Protein AF-X0YNG7-F1 (afdb_monomer)

Foldseek 3Di:
DVVVVVVLVVVCVVPVPSLLSVLLVVLLVLLLLVLLLVLQVVLCVVPVVLCVVVVVLVVVLVVLSVVSVVVVVCLQDVVNLVVVCVVDPDPVCVVVSVVSVSNNVSNVVCVPVVVSSVVSNVVSNVVQVVQLVLLQVLLVVVVHHDDSSLSSSLRSSLVSQQVSDPDDPNSPPSSLCSQLVSVVSVPDHSVSSNSSSVVVVVVVVVVVVVVVVVVVVVVVPDDDDD

Radius of gyration: 20.47 Å; Cα contacts (8 Å, |Δi|>4): 144; chains: 1; bounding box: 60×43×48 Å

Solvent-accessible surface area (backbone atoms only — not comparable to full-atom values): 12375 Å² total; per-residue (Å²): 122,72,64,58,57,51,50,46,55,50,50,27,67,73,66,78,48,48,64,60,54,48,38,51,56,50,51,44,49,52,30,36,51,53,39,40,50,50,48,32,54,50,26,47,65,77,41,40,71,64,38,65,77,35,53,69,60,42,50,52,51,50,54,51,52,52,50,50,51,50,52,54,50,49,73,76,32,71,66,53,55,52,50,51,54,72,71,55,82,50,76,81,50,52,69,54,51,55,52,50,50,58,48,51,54,42,44,56,62,52,68,72,42,58,65,63,54,50,52,42,34,50,53,26,45,52,51,52,51,50,51,36,49,52,54,54,54,44,35,46,77,72,77,38,85,75,60,64,69,57,45,60,34,45,44,39,43,40,54,51,55,42,68,68,51,93,77,47,79,89,32,63,65,53,48,40,49,38,42,22,54,54,41,39,78,77,70,43,57,50,69,59,34,41,53,36,36,50,50,56,50,51,51,54,52,52,54,49,50,53,52,50,52,53,50,55,56,63,63,70,68,63,74,82,85,127

InterPro domains:
  IPR022791 Lysylphosphatidylglycerol synthetase/glycosyltransferase AglD [PF03706] (2-209)
  IPR022791 Lysylphosphatidylglycerol synthetase/glycosyltransferase AglD [TIGR00374] (2-220)

Secondary structure (DSSP, 8-state):
-HHHHHHHHHHHHHHS-HHHHHHHHHHHHHHHHHHHHHHHHHHHHHTHHHHHH-HHHHHHHHHHHHHHHHHHHHHH-HHHHHHHHHH---HHHHHHHHHHHHHHHHHHHHHT-HHHHHHHHHHHHHHHHHHHHHHHHHHHTTT----HHHHHHHHHHHHHHHHH-SSSGGGTTHHHHHHHHHHHTTT--HHHHHHHHHHHHHHHHHHHHHHHHHHHHHHHT-----

Sequence (226 aa):
MGGDFVRIYETAKQTKNTPDSLAAVFMERIMGIIALIMFAISSIFLKFQLFLKNPTVLLIIICIITALIIFIWMIFNPKILNFIKNIIKINLLKKIFTKLDEWTTAINKYKYEKRALFYSFIYSIIYNLLAILNVYFSFLTFNYKPNFLDVFIIVPIILLIVLSAPITSAGLGLFENAIVYLFSLVGVLSSISALVALLLRAKVILLGLIGGIIYFFIRSDKPKKF

Structure (mmCIF, N/CA/C/O backbone):
data_AF-X0YNG7-F1
#
_entry.id   AF-X0YNG7-F1
#
loop_
_atom_site.group_PDB
_atom_site.id
_atom_site.type_symbol
_atom_site.label_atom_id
_atom_site.label_alt_id
_atom_site.label_comp_id
_atom_site.label_asym_id
_atom_site.label_entity_id
_atom_site.label_seq_id
_atom_site.pdbx_PDB_ins_code
_atom_site.Cartn_x
_atom_site.Cartn_y
_atom_site.Cartn_z
_atom_site.occupancy
_atom_site.B_iso_or_equiv
_atom_site.auth_seq_id
_atom_site.auth_comp_id
_atom_site.auth_asym_id
_atom_site.auth_atom_id
_atom_site.pdbx_PDB_model_num
ATOM 1 N N . MET A 1 1 ? -13.609 -3.443 0.431 1.00 40.88 1 MET A N 1
ATOM 2 C CA . MET A 1 1 ? -14.144 -2.391 1.325 1.00 40.88 1 MET A CA 1
ATOM 3 C C . MET A 1 1 ? -15.615 -2.606 1.708 1.00 40.88 1 MET A C 1
ATOM 5 O O . MET A 1 1 ? -15.930 -2.380 2.863 1.00 40.88 1 MET A O 1
ATOM 9 N N . GLY A 1 2 ? -16.516 -3.083 0.830 1.00 38.84 2 GLY A N 1
ATOM 10 C CA . GLY A 1 2 ? -17.911 -3.390 1.226 1.00 38.84 2 GLY A CA 1
ATOM 11 C C . GLY A 1 2 ? -18.085 -4.630 2.126 1.00 38.84 2 GLY A C 1
ATOM 12 O O . GLY A 1 2 ? -18.907 -4.620 3.037 1.00 38.84 2 GLY A O 1
ATOM 13 N N . GLY A 1 3 ? -17.271 -5.674 1.928 1.00 47.53 3 GLY A N 1
ATOM 14 C CA . GLY A 1 3 ? -17.359 -6.927 2.697 1.00 47.53 3 GLY A CA 1
ATOM 15 C C . GLY A 1 3 ? -17.006 -6.797 4.182 1.00 47.53 3 GLY A C 1
ATOM 16 O O . GLY A 1 3 ? -17.521 -7.552 5.000 1.00 47.53 3 GLY A O 1
ATOM 17 N N . ASP A 1 4 ? -16.204 -5.800 4.558 1.00 50.59 4 ASP A N 1
ATOM 18 C CA . ASP A 1 4 ? -15.820 -5.593 5.957 1.00 50.59 4 ASP A CA 1
ATOM 19 C C . ASP A 1 4 ? -16.991 -5.085 6.802 1.00 50.59 4 ASP A C 1
ATOM 21 O O . ASP A 1 4 ? -17.129 -5.486 7.951 1.00 50.59 4 ASP A O 1
ATOM 25 N N . PHE A 1 5 ? -17.879 -4.267 6.224 1.00 48.91 5 PHE A N 1
ATOM 26 C CA . PHE A 1 5 ? -19.119 -3.844 6.883 1.00 48.91 5 PHE A CA 1
ATOM 27 C C . PHE A 1 5 ? -20.082 -5.016 7.084 1.00 48.91 5 PHE A C 1
ATOM 29 O O . PHE A 1 5 ? -20.729 -5.104 8.127 1.00 48.91 5 PHE A O 1
ATOM 36 N N . VAL A 1 6 ? -20.143 -5.939 6.118 1.00 53.25 6 VAL A N 1
ATOM 37 C CA . VAL A 1 6 ? -20.943 -7.167 6.226 1.00 53.25 6 VAL A CA 1
ATOM 38 C C . VAL A 1 6 ? -20.365 -8.081 7.305 1.00 53.25 6 VAL A C 1
ATOM 40 O O . VAL A 1 6 ? -21.101 -8.504 8.189 1.00 53.25 6 VAL A O 1
ATOM 43 N N . ARG A 1 7 ? -19.045 -8.303 7.313 1.00 55.22 7 ARG A N 1
ATOM 44 C CA . ARG A 1 7 ? -18.355 -9.093 8.345 1.00 55.22 7 ARG A CA 1
ATOM 45 C C . ARG A 1 7 ? -18.550 -8.490 9.736 1.00 55.22 7 ARG A C 1
ATOM 47 O O . ARG A 1 7 ? -18.891 -9.206 10.665 1.00 55.22 7 ARG A O 1
ATOM 54 N N . ILE A 1 8 ? -18.413 -7.172 9.876 1.00 53.94 8 ILE A N 1
ATOM 55 C CA . ILE A 1 8 ? -18.692 -6.451 11.124 1.00 53.94 8 ILE A CA 1
ATOM 56 C C . ILE A 1 8 ? -20.140 -6.675 11.574 1.00 53.94 8 ILE A C 1
ATOM 58 O O . ILE A 1 8 ? -20.367 -7.003 12.735 1.00 53.94 8 ILE A O 1
ATOM 62 N N . TYR A 1 9 ? -21.112 -6.524 10.671 1.00 54.41 9 TYR A N 1
ATOM 63 C CA . TYR A 1 9 ? -22.530 -6.704 10.979 1.00 54.41 9 TYR A CA 1
ATOM 64 C C . TYR A 1 9 ? -22.867 -8.150 11.376 1.00 54.41 9 TYR A C 1
ATOM 66 O O . TYR A 1 9 ? -23.651 -8.375 12.299 1.00 54.41 9 TYR A O 1
ATOM 74 N N . GLU A 1 10 ? -22.266 -9.141 10.717 1.00 57.34 10 GLU A N 1
ATOM 75 C CA . GLU A 1 10 ? -22.531 -10.554 10.994 1.00 57.34 10 GLU A CA 1
ATOM 76 C C . GLU A 1 10 ? -21.832 -11.062 12.250 1.00 57.34 10 GLU A C 1
ATOM 78 O O . GLU A 1 10 ? -22.483 -11.716 13.067 1.00 57.34 10 GLU A O 1
ATOM 83 N N . THR A 1 11 ? -20.570 -10.689 12.477 1.00 56.22 11 THR A N 1
ATOM 84 C CA . THR A 1 11 ? -19.866 -11.031 13.719 1.00 56.22 11 THR A CA 1
ATOM 85 C C . THR A 1 11 ? -20.542 -10.363 14.917 1.00 56.22 11 THR A C 1
ATOM 87 O O . THR A 1 11 ? -20.797 -11.028 15.917 1.00 56.22 11 THR A O 1
ATOM 90 N N . ALA A 1 12 ? -20.952 -9.093 14.791 1.00 54.16 12 ALA A N 1
ATOM 91 C CA . ALA A 1 12 ? -21.727 -8.376 15.809 1.00 54.16 12 ALA A CA 1
ATOM 92 C C . ALA A 1 12 ? -23.055 -9.076 16.156 1.00 54.16 12 ALA A C 1
ATOM 94 O O . ALA A 1 12 ? -23.494 -9.059 17.307 1.00 54.16 12 ALA A O 1
ATOM 95 N N . LYS A 1 13 ? -23.696 -9.710 15.167 1.00 54.91 13 LYS A N 1
ATOM 96 C CA . LYS A 1 13 ? -24.944 -10.456 15.359 1.00 54.91 13 LYS A CA 1
ATOM 97 C C . LYS A 1 13 ? -24.726 -11.820 16.027 1.00 54.91 13 LYS A C 1
ATOM 99 O O . LYS A 1 13 ? -25.623 -12.279 16.729 1.00 54.91 13 LYS A O 1
ATOM 104 N N . GLN A 1 14 ? -23.571 -12.455 15.825 1.00 54.78 14 GLN A N 1
ATOM 105 C CA . GLN A 1 14 ? -23.250 -13.776 16.380 1.00 54.78 14 GLN A CA 1
ATOM 106 C C . GLN A 1 14 ? -22.675 -13.717 17.805 1.00 54.78 14 GLN A C 1
ATOM 108 O O . GLN A 1 14 ? -23.020 -14.563 18.624 1.00 54.78 14 GLN A O 1
ATOM 113 N N . THR A 1 15 ? -21.853 -12.717 18.141 1.00 55.28 15 THR A N 1
ATOM 114 C CA . THR A 1 15 ? -21.184 -12.634 19.457 1.00 55.28 15 THR A CA 1
ATOM 115 C C . THR A 1 15 ? -22.014 -11.952 20.547 1.00 55.28 15 THR A C 1
ATOM 117 O O . THR A 1 15 ? -21.602 -11.955 21.704 1.00 55.28 15 THR A O 1
ATOM 120 N N . LYS A 1 16 ? -23.161 -11.336 20.207 1.00 54.12 16 LYS A N 1
ATOM 121 C CA . LYS A 1 16 ? -23.973 -10.464 21.093 1.00 54.12 16 LYS A CA 1
ATOM 122 C C . LYS A 1 16 ? -23.175 -9.340 21.789 1.00 54.12 16 LYS A C 1
ATOM 124 O O . LYS A 1 16 ? -23.718 -8.667 22.659 1.00 54.12 16 LYS A O 1
ATOM 129 N N . ASN A 1 17 ? -21.925 -9.099 21.385 1.00 55.91 17 ASN A N 1
ATOM 130 C CA . ASN A 1 17 ? -21.031 -8.105 21.968 1.00 55.91 17 ASN A CA 1
ATOM 131 C C . ASN A 1 17 ? -20.303 -7.352 20.842 1.00 55.91 17 ASN A C 1
ATOM 133 O O . ASN A 1 17 ? -19.151 -7.608 20.490 1.00 55.91 17 ASN A O 1
ATOM 137 N N . THR A 1 18 ? -21.053 -6.447 20.215 1.00 55.16 18 THR A N 1
ATOM 138 C CA . THR A 1 18 ? -20.676 -5.690 19.013 1.00 55.16 18 THR A CA 1
ATOM 139 C C . THR A 1 18 ? -19.391 -4.844 19.126 1.00 55.16 18 THR A C 1
ATOM 141 O O . THR A 1 18 ? -18.704 -4.734 18.105 1.00 55.16 18 THR A O 1
ATOM 144 N N . PRO A 1 19 ? -18.993 -4.291 20.297 1.00 58.44 19 PRO A N 1
ATOM 145 C CA . PRO A 1 19 ? -17.793 -3.454 20.398 1.00 58.44 19 PRO A CA 1
ATOM 146 C C . PRO A 1 19 ? -16.484 -4.242 20.256 1.00 58.44 19 PRO A C 1
ATOM 148 O O . PRO A 1 19 ? -15.555 -3.767 19.605 1.00 58.44 19 PRO A O 1
ATOM 151 N N . ASP A 1 20 ? -16.415 -5.466 20.793 1.00 62.75 20 ASP A N 1
ATOM 152 C CA . ASP A 1 20 ? -15.180 -6.264 20.807 1.00 62.75 20 ASP A CA 1
ATOM 153 C C . ASP A 1 20 ? -14.814 -6.787 19.408 1.00 62.75 20 ASP A C 1
ATOM 155 O O . ASP A 1 20 ? -13.644 -6.807 19.029 1.00 62.75 20 ASP A O 1
ATOM 159 N N . SER A 1 21 ? -15.810 -7.167 18.600 1.00 62.59 21 SER A N 1
ATOM 160 C CA . SER A 1 21 ? -15.594 -7.611 17.214 1.00 62.59 21 SER A CA 1
ATOM 161 C C . SER A 1 21 ? -15.191 -6.459 16.287 1.00 62.59 21 SER A C 1
ATOM 163 O O . SER A 1 21 ? -14.352 -6.635 15.403 1.00 62.59 21 SER A O 1
ATOM 165 N N . LEU A 1 22 ? -15.757 -5.270 16.509 1.00 62.78 22 LEU A N 1
ATOM 166 C CA . LEU A 1 22 ? -15.355 -4.038 15.829 1.00 62.78 22 LEU A CA 1
ATOM 167 C C . LEU A 1 22 ? -13.909 -3.662 16.165 1.00 62.78 22 LEU A C 1
ATOM 169 O O . LEU A 1 22 ? -13.128 -3.370 15.259 1.00 62.78 22 LEU A O 1
ATOM 173 N N . ALA A 1 23 ? -13.546 -3.722 17.449 1.00 66.00 23 ALA A N 1
ATOM 174 C CA . ALA A 1 23 ? -12.190 -3.460 17.909 1.00 66.00 23 ALA A CA 1
ATOM 175 C C . ALA A 1 23 ? -11.182 -4.450 17.306 1.00 66.00 23 ALA A C 1
ATOM 177 O O . ALA A 1 23 ? -10.127 -4.023 16.849 1.00 66.00 23 ALA A O 1
ATOM 178 N N . ALA A 1 24 ? -11.517 -5.742 17.217 1.00 69.69 24 ALA A N 1
ATOM 179 C CA . ALA A 1 24 ? -10.645 -6.748 16.609 1.00 69.69 24 ALA A CA 1
ATOM 180 C C . ALA A 1 24 ? -10.346 -6.456 15.127 1.00 69.69 24 ALA A C 1
ATOM 182 O O . ALA A 1 24 ? -9.181 -6.411 14.735 1.00 69.69 24 ALA A O 1
ATOM 183 N N . VAL A 1 25 ? -11.375 -6.174 14.316 1.00 71.56 25 VAL A N 1
ATOM 184 C CA . VAL A 1 25 ? -11.196 -5.810 12.895 1.00 71.56 25 VAL A CA 1
ATOM 185 C C . VAL A 1 25 ? -10.408 -4.509 12.765 1.00 71.56 25 VAL A C 1
ATOM 187 O O . VAL A 1 25 ? -9.553 -4.374 11.895 1.00 71.56 25 VAL A O 1
ATOM 190 N N . PHE A 1 26 ? -10.672 -3.532 13.629 1.00 73.38 26 PHE A N 1
ATOM 191 C CA . PHE A 1 26 ? -9.952 -2.266 13.611 1.00 73.38 26 PHE A CA 1
ATOM 192 C C . PHE A 1 26 ? -8.466 -2.437 13.963 1.00 73.38 26 PHE A C 1
ATOM 194 O O . PHE A 1 26 ? -7.605 -1.887 13.276 1.00 73.38 26 PHE A O 1
ATOM 201 N N . MET A 1 27 ? -8.151 -3.250 14.974 1.00 76.12 27 MET A N 1
ATOM 202 C CA . MET A 1 27 ? -6.774 -3.586 15.345 1.00 76.12 27 MET A CA 1
ATOM 203 C C . MET A 1 27 ? -6.059 -4.372 14.244 1.00 76.12 27 MET A C 1
ATOM 205 O O . MET A 1 27 ? -4.895 -4.086 13.966 1.00 76.12 27 MET A O 1
ATOM 209 N N . GLU A 1 28 ? -6.752 -5.293 13.568 1.00 78.38 28 GLU A N 1
ATOM 210 C CA . GLU A 1 28 ? -6.246 -5.979 12.373 1.00 78.38 28 GLU A CA 1
ATOM 211 C C . GLU A 1 28 ? -5.832 -4.958 11.301 1.00 78.38 28 GLU A C 1
ATOM 213 O O . GLU A 1 28 ? -4.720 -5.027 10.773 1.00 78.38 28 GLU A O 1
ATOM 218 N N . ARG A 1 29 ? -6.661 -3.933 11.046 1.00 82.44 29 ARG A N 1
ATOM 219 C CA . ARG A 1 29 ? -6.305 -2.863 10.101 1.00 82.44 29 ARG A CA 1
ATOM 220 C C . ARG A 1 29 ? -5.093 -2.066 10.546 1.00 82.44 29 ARG A C 1
ATOM 222 O O . ARG A 1 29 ? -4.219 -1.817 9.725 1.00 82.44 29 ARG A O 1
ATOM 229 N N . ILE A 1 30 ? -5.023 -1.666 11.814 1.00 83.94 30 ILE A N 1
ATOM 230 C CA . ILE A 1 30 ? -3.874 -0.913 12.335 1.00 83.94 30 ILE A CA 1
ATOM 231 C C . ILE A 1 30 ? -2.585 -1.716 12.148 1.00 83.94 30 ILE A C 1
ATOM 233 O O . ILE A 1 30 ? -1.604 -1.172 11.648 1.00 83.94 30 ILE A O 1
ATOM 237 N N . MET A 1 31 ? -2.591 -3.008 12.486 1.00 86.75 31 MET A N 1
ATOM 238 C CA . MET A 1 31 ? -1.426 -3.877 12.293 1.00 86.75 31 MET A CA 1
ATOM 239 C C . MET A 1 31 ? -1.050 -4.021 10.818 1.00 86.75 31 MET A C 1
ATOM 241 O O . MET A 1 31 ? 0.134 -3.955 10.487 1.00 86.75 31 MET A O 1
ATOM 245 N N . GLY A 1 32 ? -2.045 -4.115 9.933 1.00 86.81 32 GLY A N 1
ATOM 246 C CA . GLY A 1 32 ? -1.851 -4.085 8.485 1.00 86.81 32 GLY A CA 1
ATOM 247 C C . GLY A 1 32 ? -1.149 -2.815 8.005 1.00 86.81 32 GLY A C 1
ATOM 248 O O . GLY A 1 32 ? -0.187 -2.893 7.242 1.00 86.81 32 GLY A O 1
ATOM 249 N N . ILE A 1 33 ? -1.587 -1.650 8.494 1.00 89.38 33 ILE A N 1
ATOM 250 C CA . ILE A 1 33 ? -0.993 -0.347 8.163 1.00 89.38 33 ILE A CA 1
ATOM 251 C C . ILE A 1 33 ? 0.439 -0.253 8.700 1.00 89.38 33 ILE A C 1
ATOM 253 O O . ILE A 1 33 ? 1.329 0.179 7.972 1.00 89.38 33 ILE A O 1
ATOM 257 N N . ILE A 1 34 ? 0.690 -0.688 9.940 1.00 90.75 34 ILE A N 1
ATOM 258 C CA . ILE A 1 34 ? 2.037 -0.683 10.534 1.00 90.75 34 ILE A CA 1
ATOM 259 C C . ILE A 1 34 ? 2.985 -1.570 9.723 1.00 90.75 34 ILE A C 1
ATOM 261 O O . ILE A 1 34 ? 4.085 -1.133 9.384 1.00 90.75 34 ILE A O 1
ATOM 265 N N . ALA A 1 35 ? 2.562 -2.790 9.377 1.00 92.56 35 ALA A N 1
ATOM 266 C CA . ALA A 1 35 ? 3.355 -3.685 8.541 1.00 92.56 35 ALA A CA 1
ATOM 267 C C . ALA A 1 35 ? 3.664 -3.028 7.189 1.00 92.56 35 ALA A C 1
ATOM 269 O O . ALA A 1 35 ? 4.819 -2.979 6.777 1.00 92.56 35 ALA A O 1
ATOM 270 N N . LEU A 1 36 ? 2.660 -2.442 6.535 1.00 91.88 36 LEU A N 1
ATOM 271 C CA . LEU A 1 36 ? 2.833 -1.776 5.247 1.00 91.88 36 LEU A CA 1
ATOM 272 C C . LEU A 1 36 ? 3.810 -0.588 5.315 1.00 91.88 36 LEU A C 1
ATOM 274 O O . LEU A 1 36 ? 4.652 -0.444 4.429 1.00 91.88 36 LEU A O 1
ATOM 278 N N . ILE A 1 37 ? 3.750 0.224 6.379 1.00 93.25 37 ILE A N 1
ATOM 279 C CA . ILE A 1 37 ? 4.714 1.309 6.628 1.00 93.25 37 ILE A CA 1
ATOM 280 C C . ILE A 1 37 ? 6.133 0.746 6.758 1.00 93.25 37 ILE A C 1
ATOM 282 O O . ILE A 1 37 ? 7.055 1.302 6.163 1.00 93.25 37 ILE A O 1
ATOM 286 N N . MET A 1 38 ? 6.324 -0.364 7.483 1.00 94.38 38 MET A N 1
ATOM 287 C CA . MET A 1 38 ? 7.642 -0.999 7.593 1.00 94.38 38 MET A CA 1
ATOM 288 C C . MET A 1 38 ? 8.177 -1.429 6.225 1.00 94.38 38 MET A C 1
ATOM 290 O O . MET A 1 38 ? 9.306 -1.082 5.885 1.00 94.38 38 MET A O 1
ATOM 294 N N . PHE A 1 39 ? 7.362 -2.101 5.407 1.00 94.50 39 PHE A N 1
ATOM 295 C CA . PHE A 1 39 ? 7.760 -2.483 4.049 1.00 94.50 39 PHE A CA 1
ATOM 296 C C . PHE A 1 39 ? 8.099 -1.266 3.176 1.00 94.50 39 PHE A C 1
ATOM 298 O O . PHE A 1 39 ? 9.087 -1.297 2.442 1.00 94.50 39 PHE A O 1
ATOM 305 N N . ALA A 1 40 ? 7.327 -0.181 3.264 1.00 92.12 40 ALA A N 1
ATOM 306 C CA . ALA A 1 40 ? 7.594 1.043 2.512 1.00 92.12 40 ALA A CA 1
ATOM 307 C C . ALA A 1 40 ? 8.908 1.721 2.942 1.00 92.12 40 ALA A C 1
ATOM 309 O O . ALA A 1 40 ? 9.691 2.136 2.088 1.00 92.12 40 ALA A O 1
ATOM 310 N N . ILE A 1 41 ? 9.203 1.776 4.245 1.00 93.94 41 ILE 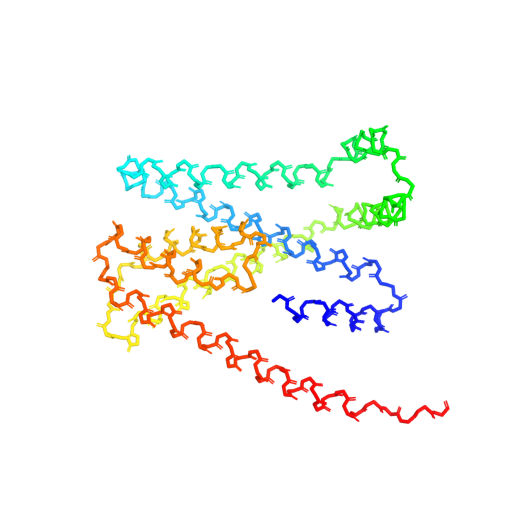A N 1
ATOM 311 C CA . ILE A 1 41 ? 10.479 2.305 4.753 1.00 93.94 41 ILE A CA 1
ATOM 312 C C . ILE A 1 41 ? 11.648 1.436 4.274 1.00 93.94 41 ILE A C 1
ATOM 314 O O . ILE A 1 41 ? 12.636 1.963 3.760 1.00 93.94 41 ILE A O 1
ATOM 318 N N . SER A 1 42 ? 11.524 0.107 4.368 1.00 93.88 42 SER A N 1
ATOM 319 C CA . SER A 1 42 ? 12.531 -0.819 3.836 1.00 93.88 42 SER A CA 1
ATOM 320 C C . SER A 1 42 ? 12.740 -0.629 2.331 1.00 93.88 42 SER A C 1
ATOM 322 O O . SER A 1 42 ? 13.872 -0.674 1.861 1.00 93.88 42 SER A O 1
ATOM 324 N N . SER A 1 43 ? 11.672 -0.350 1.582 1.00 92.00 43 SER A N 1
ATOM 325 C CA . SER A 1 43 ? 11.722 -0.100 0.137 1.00 92.00 43 SER A CA 1
ATOM 326 C C . SER A 1 43 ? 12.553 1.141 -0.202 1.00 92.00 43 SER A C 1
ATOM 328 O O . SER A 1 43 ? 13.416 1.086 -1.082 1.00 92.00 43 SER A O 1
ATOM 330 N N . ILE A 1 44 ? 12.353 2.235 0.542 1.00 91.12 44 ILE A N 1
ATOM 331 C CA . ILE A 1 44 ? 13.150 3.462 0.397 1.00 91.12 44 ILE A CA 1
ATOM 332 C C . ILE A 1 44 ? 14.624 3.183 0.700 1.00 91.12 44 ILE A C 1
ATOM 334 O O . ILE A 1 44 ? 15.488 3.630 -0.049 1.00 91.12 44 ILE A O 1
ATOM 338 N N . PHE A 1 45 ? 14.921 2.429 1.761 1.00 93.44 45 PHE A N 1
ATOM 339 C CA . PHE A 1 45 ? 16.300 2.131 2.151 1.00 93.44 45 PHE A CA 1
ATOM 340 C C . PHE A 1 45 ? 17.024 1.249 1.118 1.00 93.44 45 PHE A C 1
ATOM 342 O O . PHE A 1 45 ? 18.148 1.552 0.723 1.00 93.44 45 PHE A O 1
ATOM 349 N N . LEU A 1 46 ? 16.367 0.195 0.618 1.00 92.75 46 LEU A N 1
ATOM 350 C CA . LEU A 1 46 ? 16.956 -0.764 -0.327 1.00 92.75 46 LEU A CA 1
ATOM 351 C C . LEU A 1 46 ? 17.245 -0.168 -1.715 1.00 92.75 46 LEU A C 1
ATOM 353 O O . LEU A 1 46 ? 18.207 -0.572 -2.368 1.00 92.75 46 LEU A O 1
ATOM 357 N N . LYS A 1 47 ? 16.437 0.792 -2.182 1.00 91.44 47 LYS A N 1
ATOM 358 C CA . LYS A 1 47 ? 16.632 1.494 -3.468 1.00 91.44 47 LYS A CA 1
ATOM 359 C C . LYS A 1 47 ? 16.729 3.003 -3.271 1.00 91.44 47 LYS A C 1
ATOM 361 O O . LYS A 1 47 ? 16.160 3.778 -4.036 1.00 91.44 47 LYS A O 1
ATOM 366 N N . PHE A 1 48 ? 17.502 3.432 -2.277 1.00 89.62 48 PHE A N 1
ATOM 367 C CA . PHE A 1 48 ? 17.632 4.845 -1.918 1.00 89.62 48 PHE A CA 1
ATOM 368 C C . PHE A 1 48 ? 17.992 5.745 -3.112 1.00 89.62 48 PHE A C 1
ATOM 370 O O . PHE A 1 48 ? 17.360 6.776 -3.333 1.00 89.62 48 PHE A O 1
ATOM 377 N N . GLN A 1 49 ? 18.923 5.305 -3.965 1.00 90.38 49 GLN A N 1
ATOM 378 C CA . GLN A 1 49 ? 19.319 6.045 -5.170 1.00 90.38 49 GLN A CA 1
ATOM 379 C C . GLN A 1 49 ? 18.174 6.240 -6.181 1.00 90.38 49 GLN A C 1
ATOM 381 O O . GLN A 1 49 ? 18.117 7.276 -6.842 1.00 90.38 49 GLN A O 1
ATOM 386 N N . LEU A 1 50 ? 17.256 5.274 -6.307 1.00 90.62 50 LEU A N 1
ATOM 387 C CA . LEU A 1 50 ? 16.099 5.375 -7.205 1.00 90.62 50 LEU A CA 1
ATOM 388 C C . LEU A 1 50 ? 15.153 6.493 -6.750 1.00 90.62 50 LEU A C 1
ATOM 390 O O . LEU A 1 50 ? 14.688 7.288 -7.568 1.00 90.62 50 LEU A O 1
ATOM 394 N N . PHE A 1 51 ? 14.893 6.561 -5.444 1.00 90.25 51 PHE A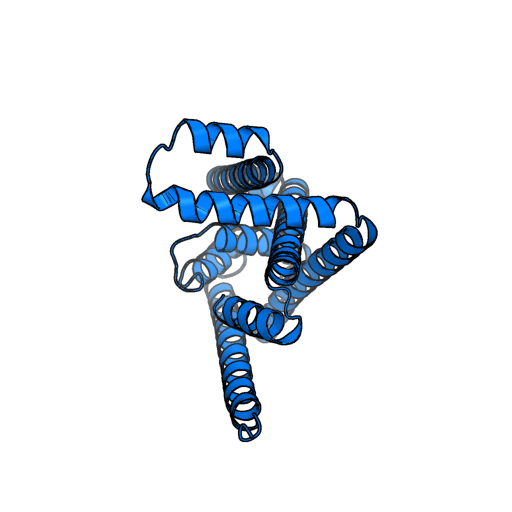 N 1
ATOM 395 C CA . PHE A 1 51 ? 14.002 7.560 -4.861 1.00 90.25 51 PHE A CA 1
ATOM 396 C C . PHE A 1 51 ? 14.640 8.947 -4.790 1.00 90.25 51 PHE A C 1
ATOM 398 O O . PHE A 1 51 ? 13.940 9.935 -4.981 1.00 90.25 51 PHE A O 1
ATOM 405 N N . LEU A 1 52 ? 15.963 9.040 -4.620 1.00 89.19 52 LEU A N 1
ATOM 406 C CA . LEU A 1 52 ? 16.677 10.315 -4.731 1.00 89.19 52 LEU A CA 1
ATOM 407 C C . LEU A 1 52 ? 16.592 10.921 -6.136 1.00 89.19 52 LEU A C 1
ATOM 409 O O . LEU A 1 52 ? 16.449 12.133 -6.267 1.00 89.19 52 LEU A O 1
ATOM 413 N N . LYS A 1 53 ? 16.635 10.092 -7.188 1.00 93.38 53 LYS A N 1
ATOM 414 C CA . LYS A 1 53 ? 16.433 10.556 -8.572 1.00 93.38 53 LYS A CA 1
ATOM 415 C C . LYS A 1 53 ? 15.000 11.021 -8.846 1.00 93.38 53 LYS A C 1
ATOM 417 O O . LYS A 1 53 ? 14.780 11.759 -9.798 1.00 93.38 53 LYS A O 1
ATOM 422 N N . ASN A 1 54 ? 14.040 10.610 -8.018 1.00 91.75 54 ASN A N 1
ATOM 423 C CA . ASN A 1 54 ? 12.621 10.932 -8.155 1.00 91.75 54 ASN A CA 1
ATOM 424 C C . ASN A 1 54 ? 12.100 11.634 -6.883 1.00 91.75 54 ASN A C 1
ATOM 426 O O . ASN A 1 54 ? 11.259 11.073 -6.170 1.00 91.75 54 ASN A O 1
ATOM 430 N N . PRO A 1 55 ? 12.573 12.861 -6.581 1.00 91.19 55 PRO A N 1
ATOM 431 C CA . PRO A 1 55 ? 12.329 13.524 -5.297 1.00 91.19 55 PRO A CA 1
ATOM 432 C C . PRO A 1 55 ? 10.842 13.765 -5.020 1.00 91.19 55 PRO A C 1
ATOM 434 O O . PRO A 1 55 ? 10.409 13.677 -3.875 1.00 91.19 55 PRO A O 1
ATOM 437 N N . THR A 1 56 ? 10.035 13.997 -6.057 1.00 90.44 56 THR A N 1
ATOM 438 C CA . THR A 1 56 ? 8.580 14.162 -5.929 1.00 90.44 56 THR A CA 1
ATOM 439 C C . THR A 1 56 ? 7.913 12.902 -5.381 1.00 90.44 56 THR A C 1
ATOM 441 O O . THR A 1 56 ? 7.067 12.983 -4.495 1.00 90.44 56 THR A O 1
ATOM 444 N N . VAL A 1 57 ? 8.322 11.724 -5.865 1.00 90.19 57 VAL A N 1
ATOM 445 C CA . VAL A 1 57 ? 7.788 10.433 -5.406 1.00 90.19 57 VAL A CA 1
ATOM 446 C C . VAL A 1 57 ? 8.206 10.181 -3.964 1.00 90.19 57 VAL A C 1
ATOM 448 O O . VAL A 1 57 ? 7.373 9.819 -3.137 1.00 90.19 57 VAL A O 1
ATOM 451 N N . LEU A 1 58 ? 9.477 10.436 -3.644 1.00 92.88 58 LEU A N 1
ATOM 452 C CA . LEU A 1 58 ? 9.990 10.311 -2.283 1.00 92.88 58 LEU A CA 1
ATOM 453 C C . LEU A 1 58 ? 9.231 11.220 -1.303 1.00 92.88 58 LEU A C 1
ATOM 455 O O . LEU A 1 58 ? 8.816 10.756 -0.243 1.00 92.88 58 LEU A O 1
ATOM 459 N N . LEU A 1 59 ? 8.994 12.482 -1.672 1.00 93.12 59 LEU A N 1
ATOM 460 C CA . LEU A 1 59 ? 8.262 13.444 -0.848 1.00 93.12 59 LEU A CA 1
ATOM 461 C C . LEU A 1 59 ? 6.822 12.990 -0.591 1.00 93.12 59 LEU A C 1
ATOM 463 O O . LEU A 1 59 ? 6.381 13.008 0.554 1.00 93.12 59 LEU A O 1
ATOM 467 N N . ILE A 1 60 ? 6.114 12.513 -1.621 1.00 91.06 60 ILE A N 1
ATOM 468 C CA . ILE A 1 60 ? 4.752 11.977 -1.475 1.00 91.06 60 ILE A CA 1
ATOM 469 C C . ILE A 1 60 ? 4.736 10.798 -0.496 1.00 91.06 60 ILE A C 1
ATOM 471 O O . ILE A 1 60 ? 3.904 10.767 0.411 1.00 91.06 60 ILE A O 1
ATOM 475 N N . ILE A 1 61 ? 5.666 9.848 -0.635 1.00 91.44 61 ILE A N 1
ATOM 476 C CA . ILE A 1 61 ? 5.730 8.677 0.248 1.00 91.44 61 ILE A CA 1
ATOM 477 C C . ILE A 1 61 ? 6.004 9.105 1.693 1.00 91.44 61 ILE A C 1
ATOM 479 O O . ILE A 1 61 ? 5.324 8.634 2.604 1.00 91.44 61 ILE A O 1
ATOM 483 N N . ILE A 1 62 ? 6.949 10.026 1.911 1.00 93.88 62 ILE A N 1
ATOM 484 C CA . ILE A 1 62 ? 7.255 10.559 3.244 1.00 93.88 62 ILE A CA 1
ATOM 485 C C . ILE A 1 62 ? 6.025 11.249 3.841 1.00 93.88 62 ILE A C 1
ATOM 487 O O . ILE A 1 62 ? 5.688 10.971 4.988 1.00 93.88 62 ILE A O 1
ATOM 491 N N . CYS A 1 63 ? 5.321 12.090 3.079 1.00 93.19 63 CYS A N 1
ATOM 492 C CA . CYS A 1 63 ? 4.094 12.751 3.529 1.00 93.19 63 CYS A CA 1
ATOM 493 C C . CYS A 1 63 ? 2.996 11.753 3.922 1.00 93.19 63 CYS A C 1
ATOM 495 O O . CYS A 1 63 ? 2.326 11.946 4.934 1.00 93.19 63 CYS A O 1
ATOM 497 N N . ILE A 1 64 ? 2.812 10.672 3.157 1.00 91.38 64 ILE A N 1
ATOM 498 C CA . ILE A 1 64 ? 1.813 9.651 3.497 1.00 91.38 64 ILE A CA 1
ATOM 499 C C . ILE A 1 64 ? 2.232 8.889 4.760 1.00 91.38 64 ILE A C 1
ATOM 501 O O . ILE A 1 64 ? 1.410 8.695 5.655 1.00 91.38 64 ILE A O 1
ATOM 505 N N . ILE A 1 65 ? 3.501 8.481 4.868 1.00 92.75 65 ILE A N 1
ATOM 506 C CA . ILE A 1 65 ? 4.015 7.780 6.053 1.00 92.75 65 ILE A CA 1
ATOM 507 C C . ILE A 1 65 ? 3.855 8.654 7.302 1.00 92.75 65 ILE A C 1
ATOM 509 O O . ILE A 1 65 ? 3.341 8.180 8.314 1.00 92.75 65 ILE A O 1
ATOM 513 N N . THR A 1 66 ? 4.242 9.931 7.242 1.00 92.31 66 THR A N 1
ATOM 514 C CA . THR A 1 66 ? 4.115 10.846 8.384 1.00 92.31 66 THR A CA 1
ATOM 515 C C . THR A 1 66 ? 2.654 11.077 8.757 1.00 92.31 66 THR A C 1
ATOM 517 O O . THR A 1 66 ? 2.318 10.990 9.937 1.00 92.31 66 THR A O 1
ATOM 520 N N . ALA A 1 67 ? 1.763 11.271 7.780 1.00 90.56 67 ALA A N 1
ATOM 521 C CA . ALA A 1 67 ? 0.329 11.403 8.023 1.00 90.56 67 ALA A CA 1
ATOM 522 C C . ALA A 1 67 ? -0.267 10.156 8.699 1.00 90.56 67 ALA A C 1
ATOM 524 O O . ALA A 1 67 ? -1.024 10.283 9.663 1.00 90.56 67 ALA A O 1
ATOM 525 N N . LEU A 1 68 ? 0.104 8.950 8.254 1.00 89.38 68 LEU A N 1
ATOM 526 C CA . LEU A 1 68 ? -0.357 7.696 8.857 1.00 89.38 68 LEU A CA 1
ATOM 527 C C . LEU A 1 68 ? 0.190 7.497 10.276 1.00 89.38 68 LEU A C 1
ATOM 529 O O . LEU A 1 68 ? -0.551 7.060 11.155 1.00 89.38 68 LEU A O 1
ATOM 533 N N . ILE A 1 69 ? 1.453 7.853 10.532 1.00 90.00 69 ILE A N 1
ATOM 534 C CA . ILE A 1 69 ? 2.038 7.804 11.880 1.00 90.00 69 ILE A CA 1
ATOM 535 C C . ILE A 1 69 ? 1.306 8.771 12.817 1.00 90.00 69 ILE A C 1
ATOM 537 O O . ILE A 1 69 ? 0.936 8.376 13.923 1.00 90.00 69 ILE A O 1
ATOM 541 N N . ILE A 1 70 ? 1.040 10.006 12.375 1.00 88.12 70 ILE A N 1
ATOM 542 C CA . ILE A 1 70 ? 0.271 10.995 13.146 1.00 88.12 70 ILE A CA 1
ATOM 543 C C . ILE A 1 70 ? -1.147 10.478 13.412 1.00 88.12 70 ILE A C 1
ATOM 545 O O . ILE A 1 70 ? -1.634 10.579 14.537 1.00 88.12 70 ILE A O 1
ATOM 549 N N . PHE A 1 71 ? -1.797 9.880 12.410 1.00 84.12 71 PHE A N 1
ATOM 550 C CA . PHE A 1 71 ? -3.132 9.299 12.544 1.00 84.12 71 PHE A CA 1
ATOM 551 C C . PHE A 1 71 ? -3.171 8.165 13.578 1.00 84.12 71 PHE A C 1
ATOM 553 O O . PHE A 1 71 ? -4.014 8.174 14.475 1.00 84.12 71 PHE A O 1
ATOM 560 N N . ILE A 1 72 ? -2.225 7.224 13.508 1.00 83.75 72 ILE A N 1
ATOM 561 C CA . ILE A 1 72 ? -2.088 6.136 14.486 1.00 83.75 72 ILE A CA 1
ATOM 562 C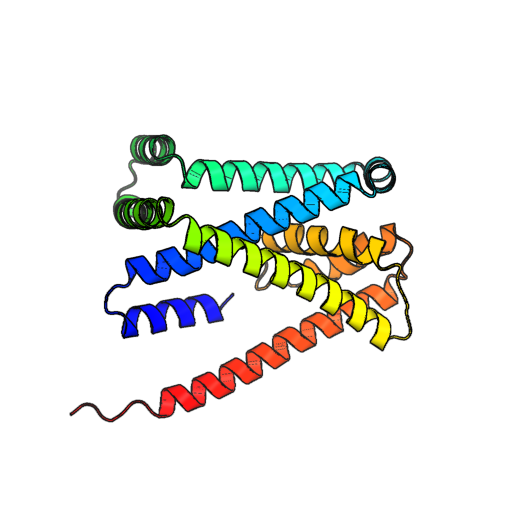 C . ILE A 1 72 ? -1.823 6.716 15.881 1.00 83.75 72 ILE A C 1
ATOM 564 O O . ILE A 1 72 ? -2.487 6.341 16.847 1.00 83.75 72 ILE A O 1
ATOM 568 N N . TRP A 1 73 ? -0.898 7.669 15.998 1.00 83.06 73 TRP A N 1
ATOM 569 C CA . TRP A 1 73 ? -0.574 8.310 17.270 1.00 83.06 73 TRP A CA 1
ATOM 570 C C . TRP A 1 73 ? -1.781 9.026 17.890 1.00 83.06 73 TRP A C 1
ATOM 572 O O . TRP A 1 73 ? -2.020 8.900 19.091 1.00 83.06 73 TRP A O 1
ATOM 582 N N . MET A 1 74 ? -2.587 9.709 17.073 1.00 76.06 74 MET A N 1
ATOM 583 C CA . MET A 1 74 ? -3.819 10.371 17.498 1.00 76.06 74 MET A CA 1
ATOM 584 C C . MET A 1 74 ? -4.852 9.378 18.049 1.00 76.06 74 MET A C 1
ATOM 586 O O . MET A 1 74 ? -5.490 9.669 19.059 1.00 76.06 74 MET A O 1
ATOM 590 N N . ILE A 1 75 ? -4.992 8.200 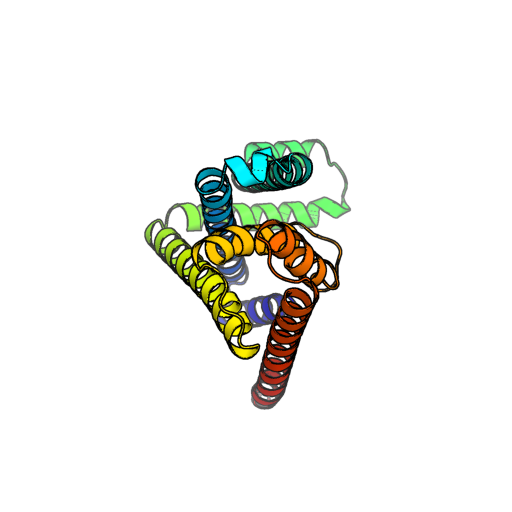17.432 1.00 72.56 75 ILE A N 1
ATOM 591 C CA . ILE A 1 75 ? -5.913 7.145 17.887 1.00 72.56 75 ILE A CA 1
ATOM 592 C C . ILE A 1 75 ? -5.503 6.595 19.258 1.00 72.56 75 ILE A C 1
ATOM 594 O O . ILE A 1 75 ? -6.354 6.375 20.118 1.00 72.56 75 ILE A O 1
ATOM 598 N N . PHE A 1 76 ? -4.205 6.368 19.475 1.00 71.00 76 PHE A N 1
ATOM 599 C CA . PHE A 1 76 ? -3.706 5.759 20.712 1.00 71.00 76 PHE A CA 1
ATOM 600 C C . PHE A 1 76 ? -3.455 6.758 21.849 1.00 71.00 76 PHE A C 1
ATOM 602 O O . PHE A 1 76 ? -3.139 6.332 22.965 1.00 71.00 76 PHE A O 1
ATOM 609 N N . ASN A 1 77 ? -3.589 8.065 21.605 1.00 72.56 77 ASN A N 1
ATOM 610 C CA . ASN A 1 77 ? -3.369 9.093 22.614 1.00 72.56 77 ASN A CA 1
ATOM 611 C C . ASN A 1 77 ? -4.704 9.632 23.179 1.00 72.56 77 ASN A C 1
ATOM 613 O O . ASN A 1 77 ? -5.350 10.484 22.559 1.00 72.56 77 ASN A O 1
ATOM 617 N N . PRO A 1 78 ? -5.104 9.220 24.398 1.00 65.06 78 PRO A N 1
ATOM 618 C CA . PRO A 1 78 ? -6.384 9.618 24.990 1.00 65.06 78 PRO A CA 1
ATOM 619 C C . PRO A 1 78 ? -6.483 11.127 25.264 1.00 65.06 78 PRO A C 1
ATOM 621 O O . PRO A 1 78 ? -7.581 11.682 25.299 1.00 65.06 78 PRO A O 1
ATOM 624 N N . LYS A 1 79 ? -5.347 11.827 25.416 1.00 66.50 79 LYS A N 1
ATOM 625 C CA . LYS A 1 79 ? -5.329 13.278 25.663 1.00 66.50 79 LYS A CA 1
ATOM 626 C C . LYS A 1 79 ? -5.804 14.074 24.449 1.00 66.50 79 LYS A C 1
ATOM 628 O O . LYS A 1 79 ? -6.461 15.096 24.616 1.00 66.50 79 LYS A O 1
ATOM 633 N N . ILE A 1 80 ? -5.507 13.599 23.241 1.00 62.69 80 ILE A N 1
ATOM 634 C CA . ILE A 1 80 ? -5.870 14.291 21.999 1.00 62.69 80 ILE A CA 1
ATOM 635 C C . ILE A 1 80 ? -7.357 14.140 21.717 1.00 62.69 80 ILE A C 1
ATOM 637 O O . ILE A 1 80 ? -8.013 15.118 21.375 1.00 62.69 80 ILE A O 1
ATOM 641 N N . LEU A 1 81 ? -7.919 12.957 21.965 1.00 61.03 81 LEU A N 1
ATOM 642 C CA . LEU A 1 81 ? -9.364 12.751 21.901 1.00 61.03 81 LEU A CA 1
ATOM 643 C C . LEU A 1 81 ? -10.113 13.683 22.864 1.00 61.03 81 LEU A C 1
ATOM 645 O O . LEU A 1 81 ? -11.105 14.294 22.472 1.00 61.03 81 LEU A O 1
ATOM 649 N N . ASN A 1 82 ? -9.608 13.866 24.087 1.00 63.31 82 ASN A N 1
ATOM 650 C CA . ASN A 1 82 ? -10.196 14.806 25.046 1.00 63.31 82 ASN A CA 1
ATOM 651 C C . ASN A 1 82 ? -10.014 16.278 24.635 1.00 63.31 82 ASN A C 1
ATOM 653 O O . ASN A 1 82 ? -10.923 17.083 24.829 1.00 63.31 82 ASN A O 1
ATOM 657 N N . PHE A 1 83 ? -8.887 16.635 24.016 1.00 62.03 83 PHE A N 1
ATOM 658 C CA . PHE A 1 83 ? -8.654 17.981 23.487 1.00 62.03 83 PHE A CA 1
ATOM 659 C C . PHE A 1 83 ? -9.592 18.312 22.313 1.00 62.03 83 PHE A C 1
ATOM 661 O O . PHE A 1 83 ? -10.221 19.369 22.299 1.00 62.03 83 PHE A O 1
ATOM 668 N N . ILE A 1 84 ? -9.771 17.372 21.377 1.00 62.66 84 ILE A N 1
ATOM 669 C CA . ILE A 1 84 ? -10.704 17.494 20.247 1.00 62.66 84 ILE A CA 1
ATOM 670 C C . ILE A 1 84 ? -12.150 17.629 20.748 1.00 62.66 84 ILE A C 1
ATOM 672 O O . ILE A 1 84 ? -12.888 18.479 20.251 1.00 62.66 84 ILE A O 1
ATOM 676 N N . LYS A 1 85 ? -12.550 16.861 21.773 1.00 60.88 85 LYS A N 1
ATOM 677 C CA . LYS A 1 85 ? -13.874 16.998 22.411 1.00 60.88 85 LYS A CA 1
ATOM 678 C C . LYS A 1 85 ? -14.093 18.370 23.048 1.00 60.88 85 LYS A C 1
ATOM 680 O O . LYS A 1 85 ? -15.199 18.897 22.974 1.00 60.88 85 LYS A O 1
ATOM 685 N N . ASN A 1 86 ? -13.061 18.952 23.659 1.00 62.28 86 ASN A N 1
ATOM 686 C CA . ASN A 1 86 ? -13.159 20.271 24.287 1.00 62.28 86 ASN A CA 1
ATOM 687 C C . ASN A 1 86 ? -13.278 21.413 23.269 1.00 62.28 86 ASN A C 1
ATOM 689 O O . ASN A 1 86 ? -13.937 22.414 23.553 1.00 62.28 86 ASN A O 1
ATOM 693 N N . ILE A 1 87 ? -12.673 21.261 22.088 1.00 66.56 87 ILE A N 1
ATOM 694 C CA . ILE A 1 87 ? -12.742 22.251 21.004 1.00 66.56 87 ILE A CA 1
ATOM 695 C C . ILE A 1 87 ? -14.053 22.124 20.219 1.00 66.56 87 ILE A C 1
ATOM 697 O O . ILE A 1 87 ? -14.680 23.128 19.882 1.00 66.56 87 ILE A O 1
ATOM 701 N N . ILE A 1 88 ? -14.508 20.900 19.947 1.00 60.19 88 ILE A N 1
ATOM 702 C CA . ILE A 1 88 ? -15.675 20.656 19.099 1.00 60.19 88 ILE A CA 1
ATOM 703 C C . ILE A 1 88 ? -16.943 20.515 19.958 1.00 60.19 88 ILE A C 1
ATOM 705 O O . ILE A 1 88 ? -17.382 19.418 20.296 1.00 60.19 88 ILE A O 1
ATOM 709 N N . LYS A 1 89 ? -17.590 21.647 20.266 1.00 58.91 89 LYS A N 1
ATOM 710 C CA . LYS A 1 89 ? -18.857 21.726 21.033 1.00 58.91 89 LYS A CA 1
ATOM 711 C C . LYS A 1 89 ? -20.132 21.489 20.197 1.00 58.91 89 LYS A C 1
ATOM 713 O O . LYS A 1 89 ? -21.202 21.987 20.534 1.00 58.91 89 LYS A O 1
ATOM 718 N N . ILE A 1 90 ? -20.054 20.744 19.095 1.00 60.00 90 ILE A N 1
ATOM 719 C CA . ILE A 1 90 ? -21.205 20.512 18.206 1.00 60.00 90 ILE A CA 1
ATOM 720 C C . ILE A 1 90 ? -22.041 19.336 18.740 1.00 60.00 90 ILE A C 1
ATOM 722 O O . ILE A 1 90 ? -21.559 18.205 18.820 1.00 60.00 90 ILE A O 1
ATOM 726 N N . ASN A 1 91 ? -23.318 19.574 19.066 1.00 55.66 91 ASN A N 1
ATOM 727 C CA . ASN A 1 91 ? -24.219 18.561 19.645 1.00 55.66 91 ASN A CA 1
ATOM 728 C C . ASN A 1 91 ? -24.404 17.302 18.765 1.00 55.66 91 ASN A C 1
ATOM 730 O O . ASN A 1 91 ? -24.590 16.218 19.312 1.00 55.66 91 ASN A O 1
ATOM 734 N N . LEU A 1 92 ? -24.292 17.405 17.433 1.00 55.03 92 LEU A N 1
ATOM 735 C CA . LEU A 1 92 ? -24.3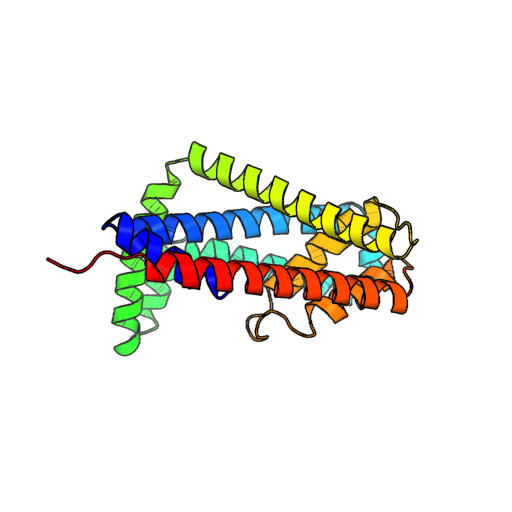35 16.251 16.514 1.00 55.03 92 LEU A CA 1
ATOM 736 C C . LEU A 1 92 ? -23.156 15.282 16.699 1.00 55.03 92 LEU A C 1
ATOM 738 O O . LEU A 1 92 ? -23.314 14.075 16.522 1.00 55.03 92 LEU A O 1
ATOM 742 N N . LEU A 1 93 ? -21.986 15.786 17.098 1.00 54.16 93 LEU A N 1
ATOM 743 C CA . LEU A 1 93 ? -20.781 14.973 17.262 1.00 54.16 93 LEU A CA 1
ATOM 744 C C . LEU A 1 93 ? -20.702 14.311 18.643 1.00 54.16 93 LEU A C 1
ATOM 746 O O . LEU A 1 93 ? -19.999 13.316 18.784 1.00 54.16 93 LEU A O 1
ATOM 750 N N . LYS A 1 94 ? -21.484 14.753 19.643 1.00 56.31 94 LYS A N 1
ATOM 751 C CA . LYS A 1 94 ? -21.548 14.100 20.970 1.00 56.31 94 LYS A CA 1
ATOM 752 C C . LYS A 1 94 ? -21.886 12.609 20.887 1.00 56.31 94 LYS A C 1
ATOM 754 O O . LYS A 1 94 ? -21.292 11.818 21.607 1.00 56.31 94 LYS A O 1
ATOM 759 N N . LYS A 1 95 ? -22.782 12.214 19.973 1.00 52.66 95 LYS A N 1
ATOM 760 C CA . LYS A 1 95 ? -23.190 10.809 19.774 1.00 52.66 95 LYS A CA 1
ATOM 761 C C . LYS A 1 95 ? -22.101 9.954 19.105 1.00 52.66 95 LYS A C 1
ATOM 763 O O . LYS A 1 95 ? -22.097 8.735 19.250 1.00 52.66 95 LYS A O 1
ATOM 768 N N . ILE A 1 96 ? -21.190 10.592 18.367 1.00 55.56 96 ILE A N 1
ATOM 769 C CA . ILE A 1 96 ? -19.990 9.964 17.797 1.00 55.56 96 ILE A CA 1
ATOM 770 C C . ILE A 1 96 ? -18.894 9.895 18.868 1.00 55.56 96 ILE A C 1
ATOM 772 O O . ILE A 1 96 ? -18.247 8.865 19.001 1.00 55.56 96 ILE A O 1
ATOM 776 N N . PHE A 1 97 ? -18.740 10.933 19.695 1.00 52.53 97 PHE A N 1
ATOM 777 C CA . PHE A 1 97 ? -17.750 10.984 20.773 1.00 52.53 97 PHE A CA 1
ATOM 778 C C . PHE A 1 97 ? -17.987 9.967 21.895 1.00 52.53 97 PHE A C 1
ATOM 780 O O . PHE A 1 97 ? -17.014 9.409 22.391 1.00 52.53 97 PHE A O 1
ATOM 787 N N . THR A 1 98 ? -19.238 9.672 22.264 1.00 55.03 98 THR A N 1
ATOM 788 C CA . THR A 1 98 ? -19.537 8.607 23.241 1.00 55.03 98 THR A CA 1
ATOM 789 C C . THR A 1 98 ? -19.226 7.219 22.683 1.00 55.03 98 THR A C 1
ATOM 791 O O . THR A 1 98 ? -18.625 6.400 23.370 1.00 55.03 98 THR A O 1
ATOM 794 N N . LYS A 1 99 ? -19.527 6.975 21.400 1.00 54.50 99 LYS A N 1
ATOM 795 C CA . LYS A 1 99 ? -19.108 5.745 20.713 1.00 54.50 99 LYS A CA 1
ATOM 796 C C . LYS A 1 99 ? -17.586 5.641 20.602 1.00 54.50 99 LYS A C 1
ATOM 798 O O . LYS A 1 99 ? -17.048 4.557 20.765 1.00 54.50 99 LYS A O 1
ATOM 803 N N . LEU A 1 100 ? -16.878 6.747 20.369 1.00 54.69 100 LEU A N 1
ATOM 804 C CA . LEU A 1 100 ? -15.411 6.766 20.365 1.00 54.69 100 LEU A CA 1
ATOM 805 C C . LEU A 1 100 ? -14.814 6.462 21.754 1.00 54.69 100 LEU A C 1
ATOM 807 O O . LEU A 1 100 ? -13.750 5.852 21.827 1.00 54.69 100 LEU A O 1
ATOM 811 N N . ASP A 1 101 ? -15.489 6.816 22.853 1.00 54.44 101 ASP A N 1
ATOM 812 C CA . ASP A 1 101 ? -15.072 6.422 24.211 1.00 54.44 101 ASP A CA 1
ATOM 813 C C . ASP A 1 101 ? -15.251 4.927 24.477 1.00 54.44 101 ASP A C 1
ATOM 815 O O . ASP A 1 101 ? -14.346 4.283 25.009 1.00 54.44 101 ASP A O 1
ATOM 819 N N . GLU A 1 102 ? -16.365 4.344 24.039 1.00 56.81 102 GLU A N 1
ATOM 820 C CA . GLU A 1 102 ? -16.567 2.889 24.067 1.00 56.81 102 GLU A CA 1
ATOM 821 C C . GLU A 1 102 ? -15.525 2.163 23.192 1.00 56.81 102 GLU A C 1
ATOM 823 O O . GLU A 1 102 ? -15.010 1.108 23.556 1.00 56.81 102 GLU A O 1
ATOM 828 N N . TRP A 1 103 ? -15.141 2.758 22.058 1.00 54.91 103 TRP A N 1
ATOM 829 C CA . TRP A 1 103 ? -14.098 2.220 21.181 1.00 54.91 103 TRP A CA 1
ATOM 830 C C . TRP A 1 103 ? -12.707 2.319 21.798 1.00 54.91 103 TRP A C 1
ATOM 832 O O . TRP A 1 103 ? -11.937 1.369 21.717 1.00 54.91 103 TRP A O 1
ATOM 842 N N . THR A 1 104 ? -12.359 3.438 22.430 1.00 53.81 104 THR A N 1
ATOM 843 C CA . THR A 1 104 ? -11.042 3.605 23.067 1.00 53.81 104 THR A CA 1
ATOM 844 C C . THR A 1 104 ? -10.892 2.742 24.313 1.00 53.81 104 THR A C 1
ATOM 846 O O . THR A 1 104 ? -9.807 2.216 24.554 1.00 53.81 104 THR A O 1
ATOM 849 N N . THR A 1 105 ? -11.966 2.517 25.071 1.00 56.25 105 THR A N 1
ATOM 850 C CA . THR A 1 105 ? -11.978 1.548 26.178 1.00 56.25 105 THR A CA 1
ATOM 851 C C . THR A 1 105 ? -11.867 0.105 25.674 1.00 56.25 105 THR A C 1
ATOM 853 O O . THR A 1 105 ? -11.065 -0.653 26.223 1.00 56.25 105 THR A O 1
ATOM 856 N N . ALA A 1 106 ? -12.543 -0.257 24.577 1.00 55.00 106 ALA A N 1
ATOM 857 C CA . ALA A 1 106 ? -12.372 -1.561 23.925 1.00 55.00 106 ALA A CA 1
ATOM 858 C C . ALA A 1 106 ? -10.947 -1.758 23.361 1.00 55.00 106 ALA A C 1
ATOM 860 O O . ALA A 1 106 ? -10.314 -2.784 23.610 1.00 55.00 106 ALA A O 1
ATOM 861 N N . ILE A 1 107 ? -10.381 -0.756 22.677 1.00 57.94 107 ILE A N 1
ATOM 862 C CA . ILE A 1 107 ? -9.000 -0.777 22.157 1.00 57.94 107 ILE A CA 1
ATOM 863 C C . ILE A 1 107 ? -7.984 -0.879 23.303 1.00 57.94 107 ILE A C 1
ATOM 865 O O . ILE A 1 107 ? -7.015 -1.633 23.206 1.00 57.94 107 ILE A O 1
ATOM 869 N N . ASN A 1 108 ? -8.211 -0.175 24.417 1.00 60.09 108 ASN A N 1
ATOM 870 C CA . ASN A 1 108 ? -7.349 -0.272 25.594 1.00 60.09 108 ASN A CA 1
ATOM 871 C C . ASN A 1 108 ? -7.397 -1.662 26.236 1.00 60.09 108 ASN A C 1
ATOM 873 O O . ASN A 1 108 ? -6.366 -2.114 26.722 1.00 60.09 108 ASN A O 1
ATOM 877 N N . LYS A 1 109 ? -8.526 -2.379 26.176 1.00 60.38 109 LYS A N 1
ATOM 878 C CA . LYS A 1 109 ? -8.616 -3.779 26.624 1.00 60.38 109 LYS A CA 1
ATOM 879 C C . LYS A 1 109 ? -7.743 -4.708 25.765 1.00 60.38 109 LYS A C 1
ATOM 881 O O . LYS A 1 109 ? -7.041 -5.556 26.306 1.00 60.38 109 LYS A O 1
ATOM 886 N N . TYR A 1 110 ? -7.695 -4.480 24.449 1.00 57.25 110 TYR A N 1
ATOM 887 C CA . TYR A 1 110 ? -6.844 -5.233 23.514 1.00 57.25 110 TYR A CA 1
ATOM 888 C C . TYR A 1 110 ? -5.361 -4.831 23.537 1.00 57.25 110 TYR A C 1
ATOM 890 O O . TYR A 1 110 ? -4.504 -5.634 23.170 1.00 57.25 110 TYR A O 1
ATOM 898 N N . LYS A 1 111 ? -5.018 -3.623 24.005 1.00 57.94 111 LYS A N 1
ATOM 899 C CA . LYS A 1 111 ? -3.623 -3.156 24.127 1.00 57.94 111 LYS A CA 1
ATOM 900 C C . LYS A 1 111 ? -2.764 -4.065 25.021 1.00 57.94 111 LYS A C 1
ATOM 902 O O . LYS A 1 111 ? -1.548 -4.127 24.839 1.00 57.94 111 LYS A O 1
ATOM 907 N N . TYR A 1 112 ? -3.382 -4.771 25.969 1.00 57.00 112 TYR A N 1
ATOM 908 C CA . TYR A 1 112 ? -2.690 -5.653 26.914 1.00 57.00 112 TYR A CA 1
ATOM 909 C C . TYR A 1 112 ? -2.540 -7.104 26.414 1.00 57.00 112 TYR A C 1
ATOM 911 O O . TYR A 1 112 ? -1.690 -7.838 26.918 1.00 57.00 112 TYR A O 1
ATOM 919 N N . GLU A 1 113 ? -3.260 -7.496 25.360 1.00 70.94 113 GLU A N 1
ATOM 920 C CA . GLU A 1 113 ? -3.200 -8.821 24.720 1.00 70.94 113 GLU A CA 1
ATOM 921 C C . GLU A 1 113 ? -2.032 -8.897 23.713 1.00 70.94 113 GLU A C 1
ATOM 923 O O . GLU A 1 113 ? -2.208 -9.059 22.502 1.00 70.94 113 GLU A O 1
ATOM 928 N N . LYS A 1 114 ? -0.790 -8.769 24.209 1.00 75.75 114 LYS A N 1
ATOM 929 C CA . LYS A 1 114 ? 0.432 -8.706 23.373 1.00 75.75 114 LYS A CA 1
ATOM 930 C C . LYS A 1 114 ? 0.558 -9.872 22.382 1.00 75.75 114 LYS A C 1
ATOM 932 O O . LYS A 1 114 ? 1.078 -9.682 21.285 1.00 75.75 114 LYS A O 1
ATOM 937 N N . ARG A 1 115 ? 0.072 -11.066 22.747 1.00 79.12 115 ARG A N 1
ATOM 938 C CA . ARG A 1 115 ? 0.092 -12.256 21.878 1.00 79.12 115 ARG A CA 1
ATOM 939 C C . ARG A 1 115 ? -0.819 -12.091 20.662 1.00 79.12 115 ARG A C 1
ATOM 941 O O . ARG A 1 115 ? -0.377 -12.338 19.545 1.00 79.12 115 ARG A O 1
ATOM 948 N N . ALA A 1 116 ? -2.056 -11.636 20.858 1.00 75.81 116 ALA A N 1
ATOM 949 C CA . ALA A 1 116 ? -3.003 -11.421 19.763 1.00 75.81 116 ALA A CA 1
ATOM 950 C C . ALA A 1 116 ? -2.509 -10.336 18.792 1.00 75.81 116 ALA A C 1
ATOM 952 O O . ALA A 1 116 ? -2.600 -10.497 17.573 1.00 75.81 116 ALA A O 1
ATOM 953 N N . LEU A 1 117 ? -1.913 -9.267 19.330 1.00 78.06 117 LEU A N 1
ATOM 954 C CA . LEU A 1 117 ? -1.290 -8.202 18.541 1.00 78.06 117 LEU A CA 1
ATOM 955 C C . LEU A 1 117 ? -0.112 -8.722 17.710 1.00 78.06 117 LEU A C 1
ATOM 957 O O . LEU A 1 117 ? -0.021 -8.420 16.523 1.00 78.06 117 LEU A O 1
ATOM 961 N N . PHE A 1 118 ? 0.748 -9.545 18.310 1.00 82.69 118 PHE A N 1
ATOM 962 C CA . PHE A 1 118 ? 1.893 -10.140 17.627 1.00 82.69 118 PHE A CA 1
ATOM 963 C C . PHE A 1 118 ? 1.475 -11.067 16.478 1.00 82.69 118 PHE A C 1
ATOM 965 O O . PHE A 1 118 ? 1.984 -10.928 15.368 1.00 82.69 118 PHE A O 1
ATOM 972 N N . TYR A 1 119 ? 0.502 -11.958 16.696 1.00 85.88 119 TYR A N 1
ATOM 973 C CA . TYR A 1 119 ? -0.004 -12.817 15.621 1.00 85.88 119 TYR A CA 1
ATOM 974 C C . TYR A 1 119 ? -0.678 -12.009 14.509 1.00 85.88 119 TYR A C 1
ATOM 976 O O . TYR A 1 119 ? -0.414 -12.258 13.337 1.00 85.88 119 TYR A O 1
ATOM 984 N N . SER A 1 120 ? -1.485 -11.001 14.854 1.00 84.62 120 SER A N 1
ATOM 985 C CA . SER A 1 120 ?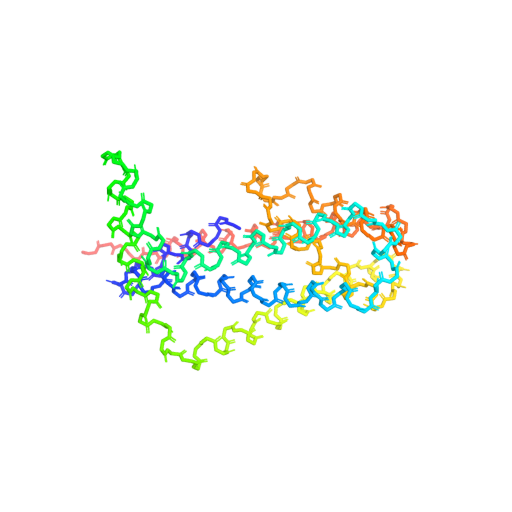 -2.119 -10.113 13.864 1.00 84.62 120 SER A CA 1
ATOM 986 C C . SER A 1 120 ? -1.082 -9.379 13.010 1.00 84.62 120 SER A C 1
ATOM 988 O O . SER A 1 120 ? -1.250 -9.222 11.799 1.00 84.62 120 SER A O 1
ATOM 990 N N . PHE A 1 121 ? 0.026 -8.969 13.627 1.00 85.56 121 PHE A N 1
ATOM 991 C CA . PHE A 1 121 ? 1.150 -8.364 12.929 1.00 85.56 121 PHE A CA 1
ATOM 992 C C . PHE A 1 121 ? 1.864 -9.357 11.997 1.00 85.56 121 PHE A C 1
ATOM 994 O O . PHE A 1 121 ? 2.105 -9.030 10.836 1.00 85.56 121 PHE A O 1
ATOM 1001 N N . ILE A 1 122 ? 2.125 -10.592 12.441 1.00 91.00 122 ILE A N 1
ATOM 1002 C CA . ILE A 1 122 ? 2.693 -11.647 11.580 1.00 91.00 122 ILE A CA 1
ATOM 1003 C C . ILE A 1 122 ? 1.784 -11.928 10.382 1.00 91.00 122 ILE A C 1
ATOM 1005 O O . ILE A 1 122 ? 2.259 -11.953 9.247 1.00 91.00 122 ILE A O 1
ATOM 1009 N N . TYR A 1 123 ? 0.477 -12.089 10.603 1.00 90.06 123 TYR A N 1
ATOM 1010 C CA . TYR A 1 123 ? -0.477 -12.291 9.512 1.00 90.06 123 TYR A CA 1
ATOM 1011 C C . TYR A 1 123 ? -0.477 -11.117 8.534 1.00 90.06 123 TYR A C 1
ATOM 1013 O O . TYR A 1 123 ? -0.553 -11.330 7.326 1.00 90.06 123 TYR A O 1
ATOM 1021 N N . SER A 1 124 ? -0.307 -9.891 9.031 1.00 89.56 124 SER A N 1
ATOM 1022 C CA . SER A 1 124 ? -0.174 -8.700 8.190 1.00 89.56 124 SER A CA 1
ATOM 1023 C C . SER A 1 124 ? 1.096 -8.732 7.334 1.00 89.56 124 SER A C 1
ATOM 1025 O O . SER A 1 124 ? 1.047 -8.386 6.155 1.00 89.56 124 SER A O 1
ATOM 1027 N N . ILE A 1 125 ? 2.230 -9.179 7.882 1.00 92.06 125 ILE A N 1
ATOM 1028 C CA . ILE A 1 125 ? 3.470 -9.366 7.111 1.00 92.06 125 ILE A CA 1
ATOM 1029 C C . ILE A 1 125 ? 3.269 -10.422 6.023 1.00 92.06 125 ILE A C 1
ATOM 1031 O O . ILE A 1 125 ? 3.580 -10.169 4.861 1.00 92.06 125 ILE A O 1
ATOM 1035 N N . ILE A 1 126 ? 2.714 -11.583 6.380 1.00 94.75 126 ILE A N 1
ATOM 1036 C CA . ILE A 1 126 ? 2.453 -12.675 5.433 1.00 94.75 126 ILE A CA 1
ATOM 1037 C C . ILE A 1 126 ? 1.516 -12.198 4.320 1.00 94.75 126 ILE A C 1
ATOM 1039 O O . ILE A 1 126 ? 1.787 -12.434 3.146 1.00 94.75 126 ILE A O 1
ATOM 1043 N N . TYR A 1 127 ? 0.452 -11.475 4.668 1.00 90.94 127 TYR A N 1
ATOM 1044 C CA . TYR A 1 127 ? -0.473 -10.894 3.702 1.00 90.94 127 TYR A CA 1
ATOM 1045 C C . TYR A 1 127 ? 0.237 -9.957 2.715 1.00 90.94 127 TYR A C 1
ATOM 1047 O O . TYR A 1 127 ? 0.040 -10.077 1.506 1.00 90.94 127 TYR A O 1
ATOM 1055 N N . ASN A 1 128 ? 1.102 -9.062 3.204 1.00 91.62 128 ASN A N 1
ATOM 1056 C CA . ASN A 1 128 ? 1.868 -8.160 2.343 1.00 91.62 128 ASN A CA 1
ATOM 1057 C C . ASN A 1 128 ? 2.845 -8.925 1.433 1.00 91.62 128 ASN A C 1
ATOM 1059 O O . ASN A 1 128 ? 2.929 -8.627 0.243 1.00 91.62 128 ASN A O 1
ATOM 1063 N N . LEU A 1 129 ? 3.523 -9.958 1.941 1.00 94.44 129 LEU A N 1
ATOM 1064 C CA . LEU A 1 129 ? 4.389 -10.823 1.128 1.00 94.44 129 LEU A CA 1
ATOM 1065 C C . LEU A 1 129 ? 3.606 -11.562 0.038 1.00 94.44 129 LEU A C 1
ATO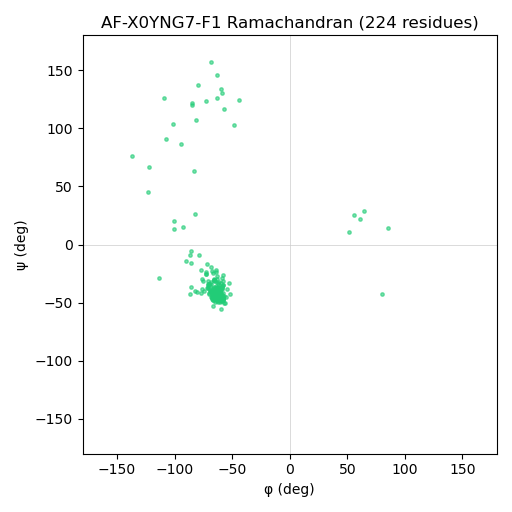M 1067 O O . LEU A 1 129 ? 4.034 -11.607 -1.114 1.00 94.44 129 LEU A O 1
ATOM 1071 N N . LEU A 1 130 ? 2.433 -12.099 0.373 1.00 95.12 130 LEU A N 1
ATOM 1072 C CA . LEU A 1 130 ? 1.547 -12.736 -0.599 1.00 95.12 130 LEU A CA 1
ATOM 1073 C C . LEU A 1 130 ? 1.046 -11.737 -1.645 1.00 95.12 130 LEU A C 1
ATOM 1075 O O . LEU A 1 130 ? 0.926 -12.099 -2.813 1.00 95.12 130 LEU A O 1
ATOM 1079 N N . ALA A 1 131 ? 0.793 -10.482 -1.267 1.00 93.31 131 ALA A N 1
ATOM 1080 C CA . ALA A 1 131 ? 0.439 -9.431 -2.216 1.00 93.31 131 ALA A CA 1
ATOM 1081 C C . ALA A 1 131 ? 1.588 -9.142 -3.199 1.00 93.31 131 ALA A C 1
ATOM 1083 O O . ALA A 1 131 ? 1.347 -9.059 -4.403 1.00 93.31 131 ALA A O 1
ATOM 1084 N N . ILE A 1 132 ? 2.834 -9.078 -2.715 1.00 95.69 132 ILE A N 1
ATOM 1085 C CA . ILE A 1 132 ? 4.036 -8.937 -3.555 1.00 95.69 132 ILE A CA 1
ATOM 1086 C C . ILE A 1 132 ? 4.154 -10.117 -4.530 1.00 95.69 132 ILE A C 1
ATOM 1088 O O . ILE A 1 132 ? 4.311 -9.912 -5.734 1.00 95.69 132 ILE A O 1
ATOM 1092 N N . LEU A 1 133 ? 4.020 -11.351 -4.036 1.00 96.38 133 LEU A N 1
ATOM 1093 C CA . LEU A 1 133 ? 4.075 -12.558 -4.867 1.00 96.38 133 LEU A CA 1
ATOM 1094 C C . LEU A 1 133 ? 2.949 -12.603 -5.905 1.00 96.38 133 LEU A C 1
ATOM 1096 O O . LEU A 1 133 ? 3.177 -12.988 -7.047 1.00 96.38 133 LEU A O 1
ATOM 1100 N N . ASN A 1 134 ? 1.742 -12.174 -5.538 1.00 95.69 134 ASN A N 1
ATOM 1101 C CA . ASN A 1 134 ? 0.600 -12.105 -6.446 1.00 95.69 134 ASN A CA 1
ATOM 1102 C C . ASN A 1 134 ? 0.885 -11.161 -7.626 1.00 95.69 134 ASN A C 1
ATOM 1104 O O . ASN A 1 134 ? 0.632 -11.521 -8.775 1.00 95.69 134 ASN A O 1
ATOM 1108 N N . VAL A 1 135 ? 1.484 -9.994 -7.366 1.00 96.19 135 VAL A N 1
ATOM 1109 C CA . VAL A 1 135 ? 1.921 -9.079 -8.433 1.00 96.19 135 VAL A CA 1
ATOM 1110 C C . VAL A 1 135 ? 3.044 -9.705 -9.264 1.00 96.19 135 VAL A C 1
ATOM 1112 O O . VAL A 1 135 ? 2.972 -9.676 -10.489 1.00 96.19 135 VAL A O 1
ATOM 1115 N N . TYR A 1 136 ? 4.043 -10.326 -8.627 1.00 96.75 136 TYR A N 1
ATOM 1116 C CA . TYR A 1 136 ? 5.148 -10.989 -9.328 1.00 96.75 136 TYR A CA 1
ATOM 1117 C C . TYR A 1 136 ? 4.653 -12.065 -10.305 1.00 96.75 136 TYR A C 1
ATOM 1119 O O . TYR A 1 136 ? 5.005 -12.047 -11.482 1.00 96.75 136 TYR A O 1
ATOM 1127 N N . PHE A 1 137 ? 3.780 -12.965 -9.847 1.00 96.38 137 PHE A N 1
ATOM 1128 C CA . PHE A 1 137 ? 3.206 -14.005 -10.699 1.00 96.38 137 PHE A CA 1
ATOM 1129 C C . PHE A 1 137 ? 2.303 -13.437 -11.792 1.00 96.38 137 PHE A C 1
ATOM 1131 O O . PHE A 1 137 ? 2.270 -13.989 -12.887 1.00 96.38 137 PHE A O 1
ATOM 1138 N N . SER A 1 138 ? 1.635 -12.309 -11.543 1.00 95.94 138 SER A N 1
ATOM 1139 C CA . SER A 1 138 ? 0.844 -11.624 -12.570 1.00 95.94 138 SER A CA 1
ATOM 1140 C C . SER A 1 138 ? 1.711 -11.065 -13.702 1.00 95.94 138 SER A C 1
ATOM 1142 O O . SER A 1 138 ? 1.260 -11.014 -14.836 1.00 95.94 138 SER A O 1
ATOM 1144 N N . PHE A 1 139 ? 2.967 -10.686 -13.451 1.00 96.69 139 PHE A N 1
ATOM 1145 C CA . PHE A 1 139 ? 3.883 -10.352 -14.547 1.00 96.69 139 PHE A CA 1
ATOM 1146 C C . PHE A 1 139 ? 4.270 -11.587 -15.371 1.00 96.69 139 PHE A C 1
ATOM 1148 O O . PHE A 1 139 ? 4.315 -11.515 -16.603 1.00 96.69 139 PHE A O 1
ATOM 1155 N N . LEU A 1 140 ? 4.478 -12.734 -14.713 1.00 95.56 140 LEU A N 1
ATOM 1156 C CA . LEU A 1 140 ? 4.836 -13.975 -15.404 1.00 95.56 140 LEU A CA 1
ATOM 1157 C C . LEU A 1 140 ? 3.740 -14.456 -16.365 1.00 95.56 140 LEU A C 1
ATOM 1159 O O . LEU A 1 140 ? 4.072 -15.049 -17.387 1.00 95.56 140 LEU A O 1
ATOM 1163 N N . THR A 1 141 ? 2.458 -14.165 -16.105 1.00 95.00 141 THR A N 1
ATOM 1164 C CA . THR A 1 141 ? 1.367 -14.537 -17.029 1.00 95.00 141 THR A CA 1
ATOM 1165 C C . THR A 1 141 ? 1.458 -13.836 -18.383 1.00 95.00 141 THR A C 1
ATOM 1167 O O . THR A 1 141 ? 0.906 -14.328 -19.360 1.00 95.00 141 THR A O 1
ATOM 1170 N N . PHE A 1 142 ? 2.159 -12.702 -18.457 1.00 93.88 142 PHE A N 1
ATOM 1171 C CA . PHE A 1 142 ? 2.404 -11.963 -19.697 1.00 93.88 142 PHE A CA 1
ATOM 1172 C C . PHE A 1 142 ? 3.807 -12.223 -20.268 1.00 93.88 142 PHE A C 1
ATOM 1174 O O . PHE A 1 142 ? 4.311 -11.415 -21.045 1.00 93.88 142 PHE A O 1
ATOM 1181 N N . ASN A 1 143 ? 4.452 -13.332 -19.878 1.00 93.06 143 ASN A N 1
ATOM 1182 C CA . ASN A 1 143 ? 5.817 -13.698 -20.277 1.00 93.06 143 ASN A CA 1
ATOM 1183 C C . ASN A 1 143 ? 6.872 -12.619 -19.964 1.00 93.06 143 ASN A C 1
ATOM 1185 O O . ASN A 1 143 ? 7.925 -12.567 -20.599 1.00 93.06 143 ASN A O 1
ATOM 1189 N N . TYR A 1 144 ? 6.617 -11.768 -18.966 1.00 94.00 144 TYR A N 1
ATOM 1190 C CA . TYR A 1 144 ? 7.564 -10.761 -18.504 1.00 94.00 144 TYR A CA 1
ATOM 1191 C C . TYR A 1 144 ? 8.108 -11.147 -17.130 1.00 94.00 144 TYR A C 1
ATOM 1193 O O . TYR A 1 144 ? 7.348 -11.374 -16.190 1.00 94.00 144 TYR A O 1
ATOM 1201 N N . LYS A 1 145 ? 9.436 -11.212 -16.994 1.00 94.19 145 LYS A N 1
ATOM 1202 C CA . LYS A 1 145 ? 10.107 -11.575 -15.740 1.00 94.19 145 LYS A CA 1
ATOM 1203 C C . LYS A 1 145 ? 10.765 -10.338 -15.114 1.00 94.19 145 LYS A C 1
ATOM 1205 O O . LYS A 1 145 ? 11.925 -10.065 -15.421 1.00 94.19 145 LYS A O 1
ATOM 1210 N N . PRO A 1 146 ? 10.062 -9.587 -14.245 1.00 92.56 146 PRO A N 1
ATOM 1211 C CA . PRO A 1 146 ? 10.659 -8.455 -13.548 1.00 92.56 146 PRO A CA 1
ATOM 1212 C C . PRO A 1 146 ? 11.703 -8.943 -12.539 1.00 92.56 146 PRO A C 1
ATOM 1214 O O . PRO A 1 146 ? 11.639 -10.076 -12.046 1.00 92.56 146 PRO A O 1
ATOM 1217 N N . ASN A 1 147 ? 12.641 -8.071 -12.173 1.00 94.75 147 ASN A N 1
ATOM 1218 C CA . ASN A 1 147 ? 13.493 -8.327 -11.018 1.00 94.75 147 ASN A CA 1
ATOM 1219 C C . ASN A 1 147 ? 12.616 -8.382 -9.758 1.00 94.75 147 ASN A C 1
ATOM 1221 O O . ASN A 1 147 ? 11.854 -7.456 -9.473 1.00 94.75 147 ASN A O 1
ATOM 1225 N N . PHE A 1 148 ? 12.724 -9.470 -8.996 1.00 94.75 148 PHE A N 1
ATOM 1226 C CA . PHE A 1 148 ? 11.926 -9.666 -7.789 1.00 94.75 148 PHE A CA 1
ATOM 1227 C C . PHE A 1 148 ? 12.141 -8.548 -6.759 1.00 94.75 148 PHE A C 1
ATOM 1229 O O . PHE A 1 148 ? 11.181 -8.120 -6.123 1.00 94.75 148 PHE A O 1
ATOM 1236 N N . LEU A 1 149 ? 13.369 -8.026 -6.636 1.00 94.44 149 LEU A N 1
ATOM 1237 C CA . LEU A 1 149 ? 13.664 -6.908 -5.735 1.00 94.44 149 LEU A CA 1
ATOM 1238 C C . LEU A 1 149 ? 12.904 -5.640 -6.131 1.00 94.44 149 LEU A C 1
ATOM 1240 O O . LEU A 1 149 ? 12.432 -4.920 -5.257 1.00 94.44 149 LEU A O 1
ATOM 1244 N N . ASP A 1 150 ? 12.738 -5.382 -7.427 1.00 93.94 150 ASP A N 1
ATOM 1245 C CA . ASP A 1 150 ? 11.990 -4.213 -7.887 1.00 93.94 150 ASP A CA 1
ATOM 1246 C C . ASP A 1 150 ? 10.494 -4.373 -7.570 1.00 93.94 150 ASP A C 1
ATOM 1248 O O . ASP A 1 150 ? 9.871 -3.440 -7.070 1.00 93.94 150 ASP A O 1
ATOM 1252 N N . VAL A 1 151 ? 9.925 -5.574 -7.734 1.00 95.62 151 VAL A N 1
ATOM 1253 C CA . VAL A 1 151 ? 8.534 -5.857 -7.321 1.00 95.62 151 VAL A CA 1
ATOM 1254 C C . VAL A 1 151 ? 8.361 -5.721 -5.806 1.00 95.62 151 VAL A C 1
ATOM 1256 O O . VAL A 1 151 ? 7.404 -5.098 -5.351 1.00 95.62 151 VAL A O 1
ATOM 1259 N N . PHE A 1 152 ? 9.300 -6.251 -5.019 1.00 94.94 152 PHE A N 1
ATOM 1260 C CA . PHE A 1 152 ? 9.280 -6.172 -3.557 1.00 94.94 152 PHE A CA 1
ATOM 1261 C C . PHE A 1 152 ? 9.282 -4.728 -3.040 1.00 94.94 152 PHE A C 1
ATOM 1263 O O . PHE A 1 152 ? 8.671 -4.447 -2.014 1.00 94.94 152 PHE A O 1
ATOM 1270 N N . ILE A 1 153 ? 9.939 -3.819 -3.759 1.00 93.75 153 ILE A N 1
ATOM 1271 C CA . ILE A 1 153 ? 10.085 -2.408 -3.385 1.00 93.75 153 ILE A CA 1
ATOM 1272 C C . ILE A 1 153 ? 8.897 -1.578 -3.875 1.00 93.75 153 ILE A C 1
ATOM 1274 O O . ILE A 1 153 ? 8.371 -0.736 -3.150 1.00 93.75 153 IL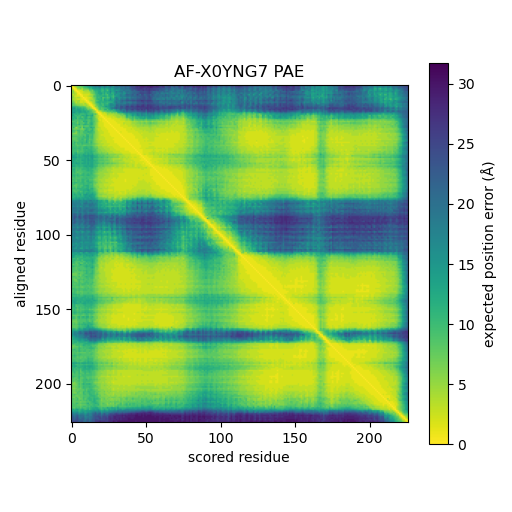E A O 1
ATOM 1278 N N . ILE A 1 154 ? 8.446 -1.816 -5.106 1.00 94.88 154 ILE A N 1
ATOM 1279 C CA . ILE A 1 154 ? 7.394 -1.017 -5.737 1.00 94.88 154 ILE A CA 1
ATOM 1280 C C . ILE A 1 154 ? 5.998 -1.367 -5.194 1.00 94.88 154 ILE A C 1
ATOM 1282 O O . ILE A 1 154 ? 5.183 -0.470 -4.971 1.00 94.88 154 ILE A O 1
ATOM 1286 N N . VAL A 1 155 ? 5.705 -2.644 -4.927 1.00 95.38 155 VAL A N 1
ATOM 1287 C CA . VAL A 1 155 ? 4.354 -3.079 -4.523 1.00 95.38 155 VAL A CA 1
ATOM 1288 C C . VAL A 1 155 ? 3.890 -2.484 -3.187 1.00 95.38 155 VAL A C 1
ATOM 1290 O O . VAL A 1 155 ? 2.780 -1.946 -3.156 1.00 95.38 155 VAL A O 1
ATOM 1293 N N . PRO A 1 156 ? 4.677 -2.497 -2.093 1.00 93.88 156 PRO A N 1
ATOM 1294 C CA . PRO A 1 156 ? 4.263 -1.869 -0.837 1.00 93.88 156 PRO A CA 1
ATOM 1295 C C . PRO A 1 156 ? 3.970 -0.374 -0.984 1.00 93.88 156 PRO A C 1
ATOM 1297 O O . PRO A 1 156 ? 3.035 0.137 -0.374 1.00 93.88 156 PRO A O 1
ATOM 1300 N N . ILE A 1 157 ? 4.724 0.323 -1.836 1.00 93.56 157 ILE A N 1
ATOM 1301 C CA . ILE A 1 157 ? 4.525 1.750 -2.106 1.00 93.56 157 ILE A CA 1
ATOM 1302 C C . ILE A 1 157 ? 3.201 1.980 -2.836 1.00 93.56 157 ILE A C 1
ATOM 1304 O O . ILE A 1 157 ? 2.434 2.857 -2.443 1.00 93.56 157 ILE A O 1
ATOM 1308 N N . ILE A 1 158 ? 2.895 1.168 -3.854 1.00 93.25 158 ILE A N 1
ATOM 1309 C CA . ILE A 1 158 ? 1.600 1.209 -4.548 1.00 93.25 158 ILE A CA 1
ATOM 1310 C C . ILE A 1 158 ? 0.461 1.014 -3.546 1.00 93.25 158 ILE A C 1
ATOM 1312 O O . ILE A 1 158 ? -0.479 1.807 -3.515 1.00 93.25 158 ILE A O 1
ATOM 1316 N N . LEU A 1 159 ? 0.549 -0.024 -2.710 1.00 90.94 159 LEU A N 1
ATOM 1317 C CA . LEU A 1 159 ? -0.478 -0.330 -1.715 1.00 90.94 159 LEU A CA 1
ATOM 1318 C C . LEU A 1 159 ? -0.642 0.807 -0.698 1.00 90.94 159 LEU A C 1
ATOM 1320 O O . LEU A 1 159 ? -1.768 1.121 -0.321 1.00 90.94 159 LEU A O 1
ATOM 1324 N N . LEU A 1 160 ? 0.451 1.458 -0.297 1.00 90.56 160 LEU A N 1
ATOM 1325 C CA . LEU A 1 160 ? 0.442 2.595 0.621 1.00 90.56 160 LEU A CA 1
ATOM 1326 C C . LEU A 1 160 ? -0.225 3.831 -0.002 1.00 90.56 160 LEU A C 1
ATOM 1328 O O . LEU A 1 160 ? -1.055 4.470 0.646 1.00 90.56 160 LEU A O 1
ATOM 1332 N N . ILE A 1 161 ? 0.065 4.133 -1.271 1.00 88.81 161 ILE A N 1
ATOM 1333 C CA . ILE A 1 161 ? -0.588 5.225 -2.011 1.00 88.81 161 ILE A CA 1
ATOM 1334 C C . ILE A 1 161 ? -2.089 4.955 -2.142 1.00 88.81 161 ILE A C 1
ATOM 1336 O O . ILE A 1 161 ? -2.905 5.820 -1.826 1.00 88.81 161 ILE A O 1
ATOM 1340 N N . VAL A 1 162 ? -2.466 3.743 -2.550 1.00 86.75 162 VAL A N 1
ATOM 1341 C CA . VAL A 1 162 ? -3.874 3.357 -2.733 1.00 86.75 162 VAL A CA 1
ATOM 1342 C C . VAL A 1 162 ? -4.636 3.372 -1.409 1.00 86.75 162 VAL A C 1
ATOM 1344 O O . VAL A 1 162 ? -5.782 3.811 -1.376 1.00 86.75 162 VAL A O 1
ATOM 1347 N N . LEU A 1 163 ? -4.000 2.955 -0.312 1.00 84.19 163 LEU A N 1
ATOM 1348 C CA . LEU A 1 163 ? -4.572 3.027 1.032 1.00 84.19 163 LEU A CA 1
ATOM 1349 C C . LEU A 1 163 ? -4.836 4.475 1.470 1.00 84.19 163 LEU A C 1
ATOM 1351 O O . LEU A 1 163 ? -5.828 4.737 2.145 1.00 84.19 163 LEU A O 1
ATOM 1355 N N . SER A 1 164 ? -3.947 5.402 1.110 1.00 74.81 164 SER A N 1
ATOM 1356 C CA . SER A 1 164 ? -4.038 6.800 1.540 1.00 74.81 164 SER A CA 1
ATOM 1357 C C . SER A 1 164 ? -5.163 7.592 0.873 1.00 74.81 164 SER A C 1
ATOM 1359 O O . SER A 1 164 ? -5.527 8.649 1.379 1.00 74.81 164 SER A O 1
ATOM 1361 N N . ALA A 1 165 ? -5.727 7.099 -0.234 1.00 73.69 165 ALA A N 1
ATOM 1362 C CA . ALA A 1 165 ? -6.757 7.792 -0.995 1.00 73.69 165 ALA A CA 1
ATOM 1363 C C . ALA A 1 165 ? -8.152 7.598 -0.361 1.00 73.69 165 ALA A C 1
ATOM 1365 O O . ALA A 1 165 ? -8.744 6.528 -0.513 1.00 73.69 165 ALA A O 1
ATOM 1366 N N . PRO A 1 166 ? -8.744 8.619 0.296 1.00 55.00 166 PRO A N 1
ATOM 1367 C CA . PRO A 1 166 ? -10.030 8.471 0.985 1.00 55.00 166 PRO A CA 1
ATOM 1368 C C . PRO A 1 166 ? -11.238 8.506 0.029 1.00 55.00 166 PRO A C 1
ATOM 1370 O O . PRO A 1 166 ? -12.366 8.288 0.463 1.00 55.00 166 PRO A O 1
ATOM 1373 N N . ILE A 1 167 ? -11.023 8.841 -1.252 1.00 52.28 167 ILE A N 1
ATOM 1374 C CA . ILE A 1 167 ? -12.056 9.433 -2.123 1.00 52.28 167 ILE A CA 1
ATOM 1375 C C . ILE A 1 167 ? -12.472 8.512 -3.281 1.00 52.28 167 ILE A C 1
ATOM 1377 O O . ILE A 1 167 ? -13.613 8.571 -3.733 1.00 52.28 167 ILE A O 1
ATOM 1381 N N . THR A 1 168 ? -11.604 7.629 -3.774 1.00 48.34 168 THR A N 1
ATOM 1382 C CA . THR A 1 168 ? -11.949 6.773 -4.917 1.00 48.34 168 THR A CA 1
ATOM 1383 C C . THR A 1 168 ? -12.696 5.529 -4.458 1.00 48.34 168 THR A C 1
ATOM 1385 O O . THR A 1 168 ? -12.166 4.710 -3.706 1.00 48.34 168 THR A O 1
ATOM 1388 N N . SER A 1 169 ? -13.915 5.336 -4.968 1.00 52.75 169 SER A N 1
ATOM 1389 C CA . SER A 1 169 ? -14.655 4.076 -4.880 1.00 52.75 169 SER A CA 1
ATOM 1390 C C . SER A 1 169 ? -13.730 2.924 -5.305 1.00 52.75 169 SER A C 1
ATOM 1392 O O . SER A 1 169 ? -13.408 2.779 -6.477 1.00 52.75 169 SER A O 1
ATOM 1394 N N . ALA A 1 170 ? -13.215 2.159 -4.338 1.00 55.19 170 ALA A N 1
ATOM 1395 C CA . ALA A 1 170 ? -12.242 1.074 -4.534 1.00 55.19 170 ALA A CA 1
ATOM 1396 C C . ALA A 1 170 ? -10.867 1.448 -5.148 1.00 55.19 170 ALA A C 1
ATOM 1398 O O . ALA A 1 170 ? -10.184 0.572 -5.688 1.00 55.19 170 ALA A O 1
ATOM 1399 N N . GLY A 1 171 ? -10.426 2.710 -5.073 1.00 61.72 171 GLY A N 1
ATOM 1400 C CA . GLY A 1 171 ? -9.134 3.116 -5.648 1.00 61.72 171 GLY A CA 1
ATOM 1401 C C . GLY A 1 171 ? -9.081 2.985 -7.177 1.00 61.72 171 GLY A C 1
ATOM 1402 O O . GLY A 1 171 ? -8.020 2.681 -7.729 1.00 61.72 171 GLY A O 1
ATOM 1403 N N . LEU A 1 172 ? -10.229 3.111 -7.856 1.00 67.81 172 LEU A N 1
ATOM 1404 C CA . LEU A 1 172 ? -10.329 3.047 -9.317 1.00 67.81 172 LEU A CA 1
ATOM 1405 C C . LEU A 1 172 ? -9.460 4.130 -9.965 1.00 67.81 172 LEU A C 1
ATOM 1407 O O . LEU A 1 172 ? -9.489 5.289 -9.553 1.00 67.81 172 LEU A O 1
ATOM 1411 N N . GLY A 1 173 ? -8.645 3.739 -10.940 1.00 79.50 173 GLY A N 1
ATOM 1412 C CA . GLY A 1 173 ? -7.688 4.610 -11.613 1.00 79.50 173 GLY A CA 1
ATOM 1413 C C . GLY A 1 173 ? -6.403 4.825 -10.815 1.00 79.50 173 GLY A C 1
ATOM 1414 O O . GLY A 1 173 ? -5.324 4.767 -11.393 1.00 79.50 173 GLY A O 1
ATOM 1415 N N . LEU A 1 174 ? -6.466 5.038 -9.497 1.00 86.00 174 LEU A N 1
ATOM 1416 C CA . LEU A 1 174 ? -5.257 5.267 -8.692 1.00 86.00 174 LEU A CA 1
ATOM 1417 C C . LEU A 1 174 ? -4.346 4.042 -8.635 1.00 86.00 174 LEU A C 1
ATOM 1419 O O . LEU A 1 174 ? -3.139 4.183 -8.784 1.00 86.00 174 LEU A O 1
ATOM 1423 N N . PHE A 1 175 ? -4.908 2.851 -8.442 1.00 88.44 175 PHE A N 1
ATOM 1424 C CA . PHE A 1 175 ? -4.120 1.617 -8.400 1.00 88.44 175 PHE A CA 1
ATOM 1425 C C . PHE A 1 175 ? -3.475 1.305 -9.755 1.00 88.44 175 PHE A C 1
ATOM 1427 O O . PHE A 1 175 ? -2.288 0.995 -9.802 1.00 88.44 175 PHE A O 1
ATOM 1434 N N . GLU A 1 176 ? -4.221 1.435 -10.856 1.00 91.56 176 GLU A N 1
ATOM 1435 C CA . GLU A 1 176 ? -3.707 1.189 -12.205 1.00 91.56 176 GLU A CA 1
ATOM 1436 C C . GLU A 1 176 ? -2.597 2.172 -12.562 1.00 91.56 176 GLU A C 1
ATOM 1438 O O . GLU A 1 176 ? -1.519 1.760 -12.988 1.00 91.56 176 GLU A O 1
ATOM 1443 N N . ASN A 1 177 ? -2.831 3.464 -12.327 1.00 91.56 177 ASN A N 1
ATOM 1444 C CA . ASN A 1 177 ? -1.834 4.488 -12.607 1.00 91.56 177 ASN A CA 1
ATOM 1445 C C . ASN A 1 177 ? -0.614 4.353 -11.691 1.00 91.56 177 ASN A C 1
ATOM 1447 O O . ASN A 1 177 ? 0.505 4.514 -12.167 1.00 91.56 177 ASN A O 1
ATOM 1451 N N . ALA A 1 178 ? -0.794 4.007 -10.411 1.00 92.62 178 ALA A N 1
ATOM 1452 C CA . ALA A 1 178 ? 0.324 3.775 -9.500 1.00 92.62 178 ALA A CA 1
ATOM 1453 C C . ALA A 1 178 ? 1.183 2.584 -9.947 1.00 92.62 178 ALA A C 1
ATOM 1455 O O . ALA A 1 178 ? 2.406 2.702 -9.932 1.00 92.62 178 ALA A O 1
ATOM 1456 N N . ILE A 1 179 ? 0.570 1.478 -10.395 1.00 94.56 179 ILE A N 1
ATOM 1457 C CA . ILE A 1 179 ? 1.298 0.344 -10.986 1.00 94.56 179 ILE A CA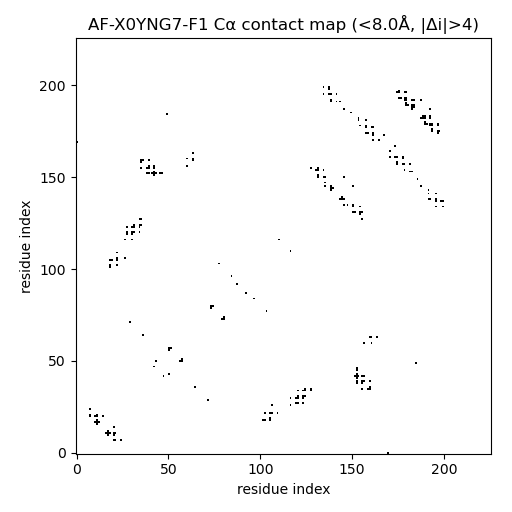 1
ATOM 1458 C C . ILE A 1 179 ? 2.079 0.808 -12.215 1.00 94.56 179 ILE A C 1
ATOM 1460 O O . ILE A 1 179 ? 3.294 0.636 -12.259 1.00 94.56 179 ILE A O 1
ATOM 1464 N N . VAL A 1 180 ? 1.411 1.418 -13.196 1.00 95.75 180 VAL A N 1
ATOM 1465 C CA . VAL A 1 180 ? 2.050 1.827 -14.455 1.00 95.75 180 VAL A CA 1
ATOM 1466 C C . VAL A 1 180 ? 3.197 2.801 -14.203 1.00 95.75 180 VAL A C 1
ATOM 1468 O O . VAL A 1 180 ? 4.303 2.588 -14.697 1.00 95.75 180 VAL A O 1
ATOM 1471 N N . TYR A 1 181 ? 2.958 3.833 -13.398 1.00 94.88 181 TYR A N 1
ATOM 1472 C CA . TYR A 1 181 ? 3.939 4.869 -13.114 1.00 94.88 181 TYR A CA 1
ATOM 1473 C C . TYR A 1 181 ? 5.129 4.324 -12.315 1.00 94.88 181 TYR A C 1
ATOM 1475 O O . TYR A 1 181 ? 6.270 4.458 -12.751 1.00 94.88 181 TYR A O 1
ATOM 1483 N N . LEU A 1 182 ? 4.900 3.657 -11.179 1.00 94.56 182 LEU A N 1
ATOM 1484 C CA . LEU A 1 182 ? 5.995 3.208 -10.315 1.00 94.56 182 LEU A CA 1
ATOM 1485 C C . LEU A 1 182 ? 6.819 2.072 -10.931 1.00 94.56 182 LEU A C 1
ATOM 1487 O O . LEU A 1 182 ? 8.035 2.051 -10.749 1.00 94.56 182 LEU A O 1
ATOM 1491 N N . PHE A 1 183 ? 6.211 1.170 -11.706 1.00 95.69 183 PHE A N 1
ATOM 1492 C CA . PHE A 1 183 ? 6.978 0.155 -12.430 1.00 95.69 183 PHE A CA 1
ATOM 1493 C C . PHE A 1 183 ? 7.746 0.732 -13.628 1.00 95.69 183 PHE A C 1
ATOM 1495 O O . PHE A 1 183 ? 8.805 0.208 -13.978 1.00 95.69 183 PHE A O 1
ATOM 1502 N N . SER A 1 184 ? 7.295 1.848 -14.211 1.00 94.31 184 SER A N 1
ATOM 1503 C CA . SER A 1 184 ? 8.072 2.537 -15.249 1.00 94.31 184 SER A CA 1
ATOM 1504 C C . SER A 1 184 ? 9.390 3.116 -14.711 1.00 94.31 184 SER A C 1
ATOM 1506 O O . SER A 1 184 ? 10.394 3.101 -15.420 1.00 94.31 184 SER A O 1
ATOM 1508 N N . LEU A 1 185 ? 9.440 3.511 -13.426 1.00 92.62 185 LEU A N 1
ATOM 1509 C CA . LEU A 1 185 ? 10.669 3.991 -12.770 1.00 92.62 185 LEU A CA 1
ATOM 1510 C C . LEU A 1 185 ? 11.767 2.923 -12.694 1.00 92.62 185 LEU A C 1
ATOM 1512 O O . LEU A 1 185 ? 12.948 3.258 -12.651 1.00 92.62 185 LEU A O 1
ATOM 1516 N N . VAL A 1 186 ? 11.385 1.645 -12.669 1.00 92.69 186 VAL A N 1
ATOM 1517 C CA . VAL A 1 186 ? 12.308 0.499 -12.660 1.00 92.69 186 VAL A CA 1
ATOM 1518 C C . VAL A 1 186 ? 12.464 -0.135 -14.049 1.00 92.69 186 VAL A C 1
ATOM 1520 O O . VAL A 1 186 ? 13.028 -1.217 -14.175 1.00 92.69 186 VAL A O 1
ATOM 1523 N N . GLY A 1 187 ? 12.004 0.548 -15.105 1.00 91.50 187 GLY A N 1
ATOM 1524 C CA . GLY A 1 187 ? 12.235 0.165 -16.501 1.00 91.50 187 GLY A CA 1
ATOM 1525 C C . GLY A 1 187 ? 11.248 -0.852 -17.079 1.00 91.50 187 GLY A C 1
ATOM 1526 O O . GLY A 1 187 ? 11.508 -1.415 -18.142 1.00 91.50 187 GLY A O 1
ATOM 1527 N N . VAL A 1 188 ? 10.115 -1.103 -16.419 1.00 94.69 188 VAL A N 1
ATOM 1528 C CA . VAL A 1 188 ? 9.060 -1.965 -16.973 1.00 94.69 188 VAL A CA 1
ATOM 1529 C C . VAL A 1 188 ? 8.224 -1.179 -17.983 1.00 94.69 188 VAL A C 1
ATOM 1531 O O . VAL A 1 188 ? 7.835 -0.038 -17.723 1.00 94.69 188 VAL A O 1
ATOM 1534 N N . LEU A 1 189 ? 7.896 -1.798 -19.123 1.00 94.94 189 LEU A N 1
ATOM 1535 C CA . LEU A 1 189 ? 7.018 -1.182 -20.121 1.00 94.94 189 LEU A CA 1
ATOM 1536 C C . LEU A 1 189 ? 5.636 -0.869 -19.532 1.00 94.94 189 LEU A C 1
ATOM 1538 O O . LEU A 1 189 ? 4.992 -1.724 -18.920 1.00 94.94 189 LEU A O 1
ATOM 1542 N N . SER A 1 190 ? 5.146 0.342 -19.794 1.00 93.69 190 SER A N 1
ATOM 1543 C CA . SER A 1 190 ? 3.838 0.817 -19.331 1.00 93.69 190 SER A CA 1
ATOM 1544 C C . SER A 1 190 ? 2.680 -0.065 -19.806 1.00 93.69 190 SER A C 1
ATOM 1546 O O . SER A 1 190 ? 1.742 -0.290 -19.044 1.00 93.69 190 SER A O 1
ATOM 1548 N N . SER A 1 191 ? 2.768 -0.621 -21.019 1.00 94.75 191 SER A N 1
ATOM 1549 C CA . SER A 1 191 ? 1.780 -1.556 -21.572 1.00 94.75 191 SER A CA 1
ATOM 1550 C C . SER A 1 191 ? 1.666 -2.842 -20.748 1.00 94.75 191 SER A C 1
ATOM 1552 O O . SER A 1 191 ? 0.559 -3.260 -20.415 1.00 94.75 191 SER A O 1
ATOM 1554 N N . ILE A 1 192 ? 2.796 -3.436 -20.353 1.00 95.31 192 ILE A N 1
ATOM 1555 C CA . ILE A 1 192 ? 2.832 -4.654 -19.531 1.00 95.31 192 ILE A CA 1
ATOM 1556 C C . ILE A 1 192 ? 2.296 -4.352 -18.130 1.00 95.31 192 ILE A C 1
ATOM 1558 O O . ILE A 1 192 ? 1.437 -5.072 -17.623 1.00 95.31 192 ILE A O 1
ATOM 1562 N N . SER A 1 193 ? 2.746 -3.255 -17.521 1.00 96.19 193 SER A N 1
ATOM 1563 C CA . SER A 1 193 ? 2.267 -2.818 -16.207 1.00 96.19 193 SER A CA 1
ATOM 1564 C C . SER A 1 193 ? 0.753 -2.564 -16.197 1.00 96.19 193 SER A C 1
ATOM 1566 O O . SER A 1 193 ? 0.074 -2.936 -15.241 1.00 96.19 193 SER A O 1
ATOM 1568 N N . ALA A 1 194 ? 0.199 -1.992 -17.272 1.00 95.50 194 ALA A N 1
ATOM 1569 C CA . ALA A 1 194 ? -1.239 -1.769 -17.412 1.00 95.50 194 ALA A CA 1
ATOM 1570 C C . ALA A 1 194 ? -2.016 -3.090 -17.518 1.00 95.50 194 ALA A C 1
ATOM 1572 O O . ALA A 1 194 ? -3.024 -3.261 -16.833 1.00 95.50 194 ALA A O 1
ATOM 1573 N N . LEU A 1 195 ? -1.528 -4.049 -18.314 1.00 95.88 195 LEU A N 1
ATOM 1574 C CA . LEU A 1 195 ? -2.125 -5.386 -18.416 1.00 95.88 195 LEU A CA 1
ATOM 1575 C C . LEU A 1 195 ? -2.152 -6.100 -17.059 1.00 95.88 195 LEU A C 1
ATOM 1577 O O . LEU A 1 195 ? -3.182 -6.653 -16.671 1.00 95.88 195 LEU A O 1
ATOM 1581 N N . VAL A 1 196 ? -1.056 -6.027 -16.300 1.00 96.19 196 VAL A N 1
ATOM 1582 C CA . VAL A 1 196 ? -0.976 -6.581 -14.941 1.00 96.19 196 VAL A CA 1
ATOM 1583 C C . VAL A 1 196 ? -1.963 -5.900 -13.998 1.00 96.19 196 VAL A C 1
ATOM 1585 O O . VAL A 1 196 ? -2.672 -6.583 -13.259 1.00 96.19 196 VAL A O 1
ATOM 1588 N N . ALA A 1 197 ? -2.061 -4.570 -14.034 1.00 94.44 197 ALA A N 1
ATOM 1589 C CA . ALA A 1 197 ? -3.009 -3.839 -13.200 1.00 94.44 197 ALA A CA 1
ATOM 1590 C C . ALA A 1 197 ? -4.465 -4.246 -13.484 1.00 94.44 197 ALA A C 1
ATOM 1592 O O . ALA A 1 197 ? -5.231 -4.502 -12.551 1.00 94.44 197 ALA A O 1
ATOM 1593 N N . LEU A 1 198 ? -4.830 -4.363 -14.764 1.00 94.25 198 LEU A N 1
ATOM 1594 C CA . LEU A 1 198 ? -6.162 -4.789 -15.191 1.00 94.25 198 LEU A CA 1
ATOM 1595 C C . LEU A 1 198 ? -6.452 -6.242 -14.800 1.00 94.25 198 LEU A C 1
ATOM 1597 O O . LEU A 1 198 ? -7.539 -6.527 -14.299 1.00 94.25 198 LEU A O 1
ATOM 1601 N N . LEU A 1 199 ? -5.481 -7.147 -14.952 1.00 95.31 199 LEU A N 1
ATOM 1602 C CA . LEU A 1 199 ? -5.607 -8.544 -14.530 1.00 95.31 199 LEU A CA 1
ATOM 1603 C C . LEU A 1 199 ? -5.869 -8.653 -13.021 1.00 95.31 199 LEU A C 1
ATOM 1605 O O . LEU A 1 199 ? -6.797 -9.341 -12.589 1.00 95.31 199 LEU A O 1
ATOM 1609 N N . LEU A 1 200 ? -5.083 -7.937 -12.213 1.00 93.44 200 LEU A N 1
ATOM 1610 C CA . LEU A 1 200 ? -5.253 -7.894 -10.761 1.00 93.44 200 LEU A CA 1
ATOM 1611 C C . LEU A 1 200 ? -6.628 -7.335 -10.376 1.00 93.44 200 LEU A C 1
ATOM 1613 O O . LEU A 1 200 ? -7.284 -7.871 -9.480 1.00 93.44 200 LEU A O 1
ATOM 1617 N N . ARG A 1 201 ? -7.099 -6.298 -11.077 1.00 90.38 201 ARG A N 1
ATOM 1618 C CA . ARG A 1 201 ? -8.428 -5.722 -10.851 1.00 90.38 201 ARG A CA 1
ATOM 1619 C C . ARG A 1 201 ? -9.539 -6.710 -11.199 1.00 90.38 201 ARG A C 1
ATOM 1621 O O . ARG A 1 201 ? -10.437 -6.914 -10.382 1.00 90.38 201 ARG A O 1
ATOM 1628 N N . ALA A 1 202 ? -9.457 -7.350 -12.362 1.00 92.06 202 ALA A N 1
ATOM 1629 C CA . ALA A 1 202 ? -10.413 -8.362 -12.797 1.00 92.06 202 ALA A CA 1
ATOM 1630 C C . ALA A 1 202 ? -10.503 -9.507 -11.779 1.00 92.06 202 ALA A C 1
ATOM 1632 O O . ALA A 1 202 ? -11.600 -9.883 -11.372 1.00 92.06 202 ALA A O 1
ATOM 1633 N N . LYS A 1 203 ? -9.360 -9.985 -11.271 1.00 92.19 203 LYS A N 1
ATOM 1634 C CA . LYS A 1 203 ? -9.299 -11.007 -10.217 1.00 92.19 203 LYS A CA 1
ATOM 1635 C C . LYS A 1 203 ? -10.041 -10.579 -8.949 1.00 92.19 203 LYS A C 1
ATOM 1637 O O . LYS A 1 203 ? -10.820 -11.359 -8.409 1.00 92.19 203 LYS A O 1
ATOM 1642 N N . VAL A 1 204 ? -9.834 -9.349 -8.473 1.00 87.88 204 VAL A N 1
ATOM 1643 C CA . VAL A 1 204 ? -10.525 -8.835 -7.276 1.00 87.88 204 VAL A CA 1
ATOM 1644 C C . VAL A 1 204 ? -12.035 -8.728 -7.503 1.00 87.88 204 VAL A C 1
ATOM 1646 O O . VAL A 1 204 ? -12.804 -9.095 -6.615 1.00 87.88 204 VAL A O 1
ATOM 1649 N N . ILE A 1 205 ? -12.469 -8.269 -8.680 1.00 88.75 205 ILE A N 1
ATOM 1650 C CA . ILE A 1 205 ? -13.894 -8.185 -9.033 1.00 88.75 205 ILE A CA 1
ATOM 1651 C C . ILE A 1 205 ? -14.519 -9.584 -9.078 1.00 88.75 205 ILE A C 1
ATOM 1653 O O . ILE A 1 205 ? -15.556 -9.797 -8.456 1.00 88.75 205 ILE A O 1
ATOM 1657 N N . LEU A 1 206 ? -13.870 -10.551 -9.734 1.00 91.81 206 LEU A N 1
ATOM 1658 C CA . LEU A 1 206 ? -14.344 -11.936 -9.814 1.00 91.81 206 LEU A CA 1
ATOM 1659 C C . LEU A 1 206 ? -14.468 -12.580 -8.429 1.00 91.81 206 LEU A C 1
ATOM 1661 O O . LEU A 1 206 ? -15.506 -13.155 -8.112 1.00 91.81 206 LEU A O 1
ATOM 1665 N N . LEU A 1 207 ? -13.453 -12.434 -7.572 1.00 87.88 207 LEU A N 1
ATOM 1666 C CA . LEU A 1 207 ? -13.508 -12.931 -6.194 1.00 87.88 207 LEU A CA 1
ATOM 1667 C C . LEU A 1 207 ? -14.622 -12.251 -5.386 1.00 87.88 207 LEU A C 1
ATOM 1669 O O . LEU A 1 207 ? -15.312 -12.912 -4.611 1.00 87.88 207 LEU A O 1
ATOM 1673 N N . GLY A 1 208 ? -14.831 -10.948 -5.590 1.00 84.56 208 GLY A N 1
ATOM 1674 C CA . GLY A 1 208 ? -15.930 -10.203 -4.979 1.00 84.56 208 GLY A CA 1
ATOM 1675 C C . GLY A 1 208 ? -17.308 -10.700 -5.422 1.00 84.56 208 GLY A C 1
ATOM 1676 O O . GLY A 1 208 ? -18.195 -10.843 -4.583 1.00 84.56 208 GLY A O 1
ATOM 1677 N N . LEU A 1 209 ? -17.476 -11.017 -6.709 1.00 88.38 209 LEU A N 1
ATOM 1678 C CA . LEU A 1 209 ? -18.706 -11.598 -7.252 1.00 88.38 209 LEU A CA 1
ATOM 1679 C C . LEU A 1 209 ? -18.968 -12.991 -6.677 1.00 88.38 209 LEU A C 1
ATOM 1681 O O . LEU A 1 209 ? -20.068 -13.243 -6.194 1.00 88.38 209 LEU A O 1
ATOM 1685 N N . ILE A 1 210 ? -17.956 -13.864 -6.650 1.00 89.31 210 ILE A N 1
ATOM 1686 C CA . ILE A 1 210 ? -18.060 -15.203 -6.048 1.00 89.31 210 ILE A CA 1
ATOM 1687 C C . ILE A 1 210 ? -18.462 -15.091 -4.573 1.00 89.31 210 ILE A C 1
ATOM 1689 O O . ILE A 1 210 ? -19.407 -15.746 -4.138 1.00 89.31 210 ILE A O 1
ATOM 1693 N N . GLY A 1 211 ? -17.802 -14.212 -3.813 1.00 84.12 211 GLY A N 1
ATOM 1694 C CA . GLY A 1 211 ? -18.149 -13.953 -2.416 1.00 84.12 211 GLY A CA 1
ATOM 1695 C C . GLY A 1 211 ? -19.579 -13.432 -2.244 1.00 84.12 211 GLY A C 1
ATOM 1696 O O . GLY A 1 211 ? -20.282 -13.865 -1.335 1.00 84.12 211 GLY A O 1
ATOM 1697 N N . GLY A 1 212 ? -20.037 -12.551 -3.138 1.00 84.12 212 GLY A N 1
ATOM 1698 C CA . GLY A 1 212 ? -21.411 -12.046 -3.153 1.00 84.12 212 GLY A CA 1
ATOM 1699 C C . GLY A 1 212 ? -22.454 -13.128 -3.447 1.00 84.12 212 GLY A C 1
ATOM 1700 O O . GLY A 1 212 ? -23.490 -13.170 -2.786 1.00 84.12 212 GLY A O 1
ATOM 1701 N N . ILE A 1 213 ? -22.162 -14.037 -4.382 1.00 87.75 213 ILE A N 1
ATOM 1702 C CA . ILE A 1 213 ? -23.023 -15.181 -4.713 1.00 87.75 213 ILE A CA 1
ATOM 1703 C C . ILE A 1 213 ? -23.119 -16.134 -3.516 1.00 87.75 213 ILE A C 1
ATOM 1705 O O . ILE A 1 213 ? -24.221 -16.474 -3.089 1.00 87.75 213 ILE A O 1
ATOM 1709 N N . ILE A 1 214 ? -21.983 -16.516 -2.923 1.00 86.44 214 ILE A N 1
ATOM 1710 C CA . ILE A 1 214 ? -21.949 -17.378 -1.730 1.00 86.44 214 ILE A CA 1
ATOM 1711 C C . ILE A 1 214 ? -22.740 -16.738 -0.583 1.00 86.44 214 ILE A C 1
ATOM 1713 O O . ILE A 1 214 ? -23.543 -17.403 0.068 1.00 86.44 214 ILE A O 1
ATOM 1717 N N . TYR A 1 215 ? -22.561 -15.433 -0.363 1.00 80.94 215 TYR A N 1
ATOM 1718 C CA . TYR A 1 215 ? -23.298 -14.690 0.655 1.00 80.94 215 TYR A CA 1
ATOM 1719 C C . TYR A 1 215 ? -24.814 -14.731 0.433 1.00 80.94 215 TYR A C 1
ATOM 1721 O O . TYR A 1 215 ? -25.578 -14.915 1.383 1.00 80.94 215 TYR A O 1
ATOM 1729 N N . PHE A 1 216 ? -25.253 -14.572 -0.817 1.00 83.44 216 PHE A N 1
ATOM 1730 C CA . PHE A 1 216 ? -26.664 -14.643 -1.183 1.00 83.44 216 PHE A CA 1
ATOM 1731 C C . PHE A 1 216 ? -27.266 -16.013 -0.840 1.00 83.44 216 PHE A C 1
ATOM 1733 O O . PHE A 1 216 ? -28.325 -16.066 -0.213 1.00 83.44 216 PHE A O 1
ATOM 1740 N N . PHE A 1 217 ? -26.558 -17.105 -1.151 1.00 83.81 217 PHE A N 1
ATOM 1741 C CA . PHE A 1 217 ? -27.003 -18.462 -0.820 1.00 83.81 217 PHE A CA 1
ATOM 1742 C C . PHE A 1 217 ? -27.025 -18.731 0.691 1.00 83.81 217 PHE A C 1
ATOM 1744 O O . PHE A 1 217 ? -28.051 -19.156 1.211 1.00 83.81 217 PHE A O 1
ATOM 1751 N N . ILE A 1 218 ? -25.965 -18.389 1.432 1.00 80.81 218 ILE A N 1
ATOM 1752 C CA . ILE A 1 218 ? -25.908 -18.608 2.893 1.00 80.81 218 ILE A CA 1
ATOM 1753 C C . ILE A 1 218 ? -26.996 -17.810 3.629 1.00 80.81 218 ILE A C 1
ATOM 1755 O O . ILE A 1 218 ? -27.533 -18.242 4.651 1.00 80.81 218 ILE A O 1
ATOM 1759 N N . ARG A 1 219 ? -27.352 -16.621 3.129 1.00 66.19 219 ARG A N 1
ATOM 1760 C CA . ARG A 1 219 ? -28.403 -15.794 3.732 1.00 66.19 219 ARG A CA 1
ATOM 1761 C C . ARG A 1 219 ? -29.812 -16.345 3.492 1.00 66.19 219 ARG A C 1
ATOM 1763 O O . ARG A 1 219 ? -30.688 -16.061 4.312 1.00 66.19 219 ARG A O 1
ATOM 1770 N N . SER A 1 220 ? -30.019 -17.119 2.425 1.00 58.56 220 SER A N 1
ATOM 1771 C CA . SER A 1 220 ? -31.291 -17.788 2.124 1.00 58.56 220 SER A CA 1
ATOM 1772 C C . SER A 1 220 ? -31.638 -18.892 3.135 1.00 58.56 220 SER A C 1
ATOM 1774 O O . SER A 1 220 ? -32.815 -19.176 3.329 1.00 58.56 220 SER A O 1
ATOM 1776 N N . ASP A 1 221 ? -30.645 -19.446 3.839 1.00 55.53 221 ASP A N 1
ATOM 1777 C CA . ASP A 1 221 ? -30.812 -20.574 4.770 1.00 55.53 221 ASP A CA 1
ATOM 1778 C C . ASP A 1 221 ? -31.053 -20.169 6.237 1.00 55.53 221 ASP A C 1
ATOM 1780 O O . ASP A 1 221 ? -30.945 -20.994 7.149 1.00 55.53 221 ASP A O 1
ATOM 1784 N N . LYS A 1 222 ? -31.404 -18.906 6.532 1.00 46.09 222 LYS A N 1
ATOM 1785 C CA . LYS A 1 222 ? -31.792 -18.555 7.911 1.00 46.09 222 LYS A CA 1
ATOM 1786 C C . LYS A 1 222 ? -33.180 -19.137 8.239 1.00 46.09 222 LYS A C 1
ATOM 1788 O O . LYS A 1 222 ? -34.143 -18.809 7.547 1.00 46.09 222 LYS A O 1
ATOM 1793 N N . PRO A 1 223 ? -33.304 -19.955 9.305 1.00 43.91 223 PRO A N 1
ATOM 1794 C CA . PRO A 1 223 ? -34.523 -20.687 9.623 1.00 43.91 223 PRO A CA 1
ATOM 1795 C C . PRO A 1 223 ? -35.685 -19.743 9.940 1.00 43.91 223 PRO A C 1
ATOM 1797 O O . PRO A 1 223 ? -35.497 -18.673 10.531 1.00 43.91 223 PRO A O 1
ATOM 1800 N N . LYS A 1 224 ? -36.893 -20.171 9.547 1.00 43.56 224 LYS A N 1
ATOM 1801 C CA . LYS A 1 224 ? -38.172 -19.571 9.946 1.00 43.56 224 LYS A CA 1
ATOM 1802 C C . LYS A 1 224 ? -38.134 -19.283 11.449 1.00 43.56 224 LYS A C 1
ATOM 1804 O O . LYS A 1 224 ? -37.864 -20.182 12.242 1.00 43.56 224 LYS A O 1
ATOM 1809 N N . LYS A 1 225 ? -38.383 -18.025 11.822 1.00 38.00 225 LYS A N 1
ATOM 1810 C CA . LYS A 1 225 ? -38.653 -17.653 13.214 1.00 38.00 225 LYS A CA 1
ATOM 1811 C C . LYS A 1 225 ? -39.854 -18.479 13.689 1.00 38.00 225 LYS A C 1
ATOM 1813 O O . LYS A 1 225 ? -40.924 -18.339 13.098 1.00 38.00 225 LYS A O 1
ATOM 1818 N N . PHE A 1 226 ? -39.641 -19.330 14.688 1.00 37.09 226 PHE A N 1
ATOM 1819 C CA . PHE A 1 226 ? -40.691 -19.768 15.604 1.00 37.09 226 PHE A CA 1
ATOM 1820 C C . PHE A 1 226 ? -40.837 -18.716 16.704 1.00 37.09 226 PHE A C 1
ATOM 1822 O O . PHE A 1 226 ? -39.793 -18.123 17.076 1.00 37.09 226 PHE A O 1
#

Organism: NCBI:txid412755

Mean predicted aligned error: 9.69 Å

pLDDT: mean 78.67, std 17.06, range [37.09, 96.75]